Protein AF-A0A1A8F1C4-F1 (afdb_monomer_lite)

Radius of gyration: 17.24 Å; chains: 1; bounding box: 50×35×42 Å

Foldseek 3Di:
DFLVADPFDDQVRQVVLQVVVLVVCVVDVDFDWDDLDPPDIATDHNLQKDWDFQADDDVVTRTWIFGHHNVDSQATQWIQGPNDTDGLQRLQFDPDPPQAAWDKDDGVSVSVNQSCQQDHQCHDPDPPDDTDDRDHPPWIKIFHDDPRGGFWMWTKQAFQPDPDPPDPDGHNHIDTDDTDGHPVPDD

Secondary structure (DSSP, 8-state):
--GGGSPP--HHHHHHHHHHHHHHHHHS---EEEE-SSS-EEEE-TTTEEEEE--SSPSSP-EEEEE--TT-TT---EEEETTEEEEHHHHTB-S-TT--EEEE--SHHHHHHHHIIIIIIT--SSTTSPPPPPPPTTSEEEEEEETTEEEEEEEEEPTT-BSSTT---B-SS-EEEEEEE-GGG--

InterPro domains:
  IPR029625 Protein FAM169 [PTHR22442] (2-187)

pLDDT: mean 88.87, std 9.11, range [58.75, 98.0]

Organism: NCBI:txid1143690

Sequence (187 aa):
MYPVDLPPVEDTELTSASELYLTSLNTTPCVEWFQSSQHLQVAITTANVSQLQLFEDDHPACAVLALHPPDDQTQVVALYLHEKWWRLDDVLRTSIGSRSGFIPVQSVVERVIVFLLSRVVERPPSPGEASFSLHPRTESCKLLWRDKQAVGFYTIKHKGSLCGSWSSCCYLLPVLDTLLVRRSCRR

Structure (mmCIF, N/CA/C/O backbone):
data_AF-A0A1A8F1C4-F1
#
_entry.id   AF-A0A1A8F1C4-F1
#
loop_
_atom_site.group_PDB
_atom_site.id
_atom_site.type_symbol
_atom_site.label_atom_id
_atom_site.label_alt_id
_atom_site.label_comp_id
_atom_site.label_asym_id
_atom_site.label_entity_id
_atom_site.label_seq_id
_atom_site.pdbx_PDB_ins_code
_atom_site.Cartn_x
_atom_site.Cartn_y
_atom_site.Cartn_z
_atom_site.occupancy
_atom_site.B_iso_or_equiv
_atom_site.auth_seq_id
_atom_site.auth_comp_id
_atom_site.auth_asym_id
_atom_site.auth_atom_id
_atom_site.pdbx_PDB_model_num
ATOM 1 N N . MET A 1 1 ? -17.276 4.310 -4.678 1.00 90.50 1 MET A N 1
ATOM 2 C CA . MET A 1 1 ? -15.953 4.951 -4.773 1.00 90.50 1 MET A CA 1
ATOM 3 C C . MET A 1 1 ? -15.076 4.321 -3.706 1.00 90.50 1 MET A C 1
ATOM 5 O O . MET A 1 1 ? -15.576 4.105 -2.605 1.00 90.50 1 MET A O 1
ATOM 9 N N . TYR A 1 2 ? -13.853 3.943 -4.057 1.00 97.00 2 TYR A N 1
ATOM 10 C CA . TYR A 1 2 ? -12.876 3.285 -3.180 1.00 97.00 2 TYR A CA 1
ATOM 11 C C . TYR A 1 2 ? -11.704 4.232 -2.882 1.00 97.00 2 TYR A C 1
ATOM 13 O O . TYR A 1 2 ? -11.605 5.250 -3.567 1.00 97.00 2 TYR A O 1
ATOM 21 N N . PRO A 1 3 ? -10.812 3.937 -1.913 1.00 96.50 3 PRO A N 1
ATOM 22 C CA . PRO A 1 3 ? -9.730 4.852 -1.529 1.00 96.50 3 PRO A CA 1
ATOM 23 C C . PRO A 1 3 ? -8.911 5.355 -2.715 1.00 96.50 3 PRO A C 1
ATOM 25 O O . PRO A 1 3 ? -8.661 6.540 -2.856 1.00 96.50 3 PRO A O 1
ATOM 28 N N . VAL A 1 4 ? -8.570 4.453 -3.631 1.00 96.25 4 VAL A N 1
ATOM 29 C CA . VAL A 1 4 ? -7.754 4.751 -4.813 1.00 96.25 4 VAL A CA 1
ATOM 30 C C . VAL A 1 4 ? -8.468 5.598 -5.882 1.00 96.25 4 VAL A C 1
ATOM 32 O O . VAL A 1 4 ? -7.843 5.996 -6.864 1.00 96.25 4 VAL A O 1
ATOM 35 N N . ASP A 1 5 ? -9.780 5.796 -5.736 1.00 95.88 5 ASP A N 1
ATOM 36 C CA . ASP A 1 5 ? -10.604 6.631 -6.613 1.00 95.88 5 ASP A CA 1
ATOM 37 C C . ASP A 1 5 ? -10.802 8.048 -6.038 1.00 95.88 5 ASP A C 1
ATOM 39 O O . ASP A 1 5 ? -11.383 8.900 -6.711 1.00 95.88 5 ASP A O 1
ATOM 43 N N . LEU A 1 6 ? -10.399 8.282 -4.783 1.00 94.69 6 LEU A N 1
ATOM 44 C CA . LEU A 1 6 ? -10.488 9.585 -4.127 1.00 94.69 6 LEU A CA 1
ATOM 45 C C . LEU A 1 6 ? -9.397 10.532 -4.660 1.00 94.69 6 LEU A C 1
ATOM 47 O O . LEU A 1 6 ? -8.448 10.073 -5.305 1.00 94.69 6 LEU A O 1
ATOM 51 N N . PRO A 1 7 ? -9.526 11.855 -4.431 1.00 92.44 7 PRO A N 1
ATOM 52 C CA . PRO A 1 7 ? -8.512 12.818 -4.844 1.00 92.44 7 PRO A CA 1
ATOM 53 C C . PRO A 1 7 ? -7.110 12.414 -4.367 1.00 92.44 7 PRO A C 1
ATOM 55 O O . PRO A 1 7 ? -6.987 11.861 -3.272 1.00 92.44 7 PRO A O 1
ATOM 58 N N . PRO A 1 8 ? -6.062 12.668 -5.169 1.00 88.38 8 PRO A N 1
ATOM 59 C CA . PRO A 1 8 ? -4.698 12.335 -4.789 1.00 88.38 8 PRO A CA 1
ATOM 60 C C . PRO A 1 8 ? -4.313 13.049 -3.490 1.00 88.38 8 PRO A C 1
ATOM 62 O O . PRO A 1 8 ? -4.721 14.183 -3.254 1.00 88.38 8 PRO A O 1
ATOM 65 N N . VAL A 1 9 ? -3.541 12.346 -2.666 1.00 88.31 9 VAL A N 1
ATOM 66 C CA . VAL A 1 9 ? -3.015 12.812 -1.380 1.00 88.31 9 VAL A CA 1
ATOM 67 C C . VAL A 1 9 ? -1.501 12.694 -1.448 1.00 88.31 9 VAL A C 1
ATOM 69 O O . VAL A 1 9 ? -0.986 11.719 -2.004 1.00 88.31 9 VAL A O 1
ATOM 72 N N . GLU A 1 10 ? -0.804 13.681 -0.901 1.00 87.00 10 GLU A N 1
ATOM 73 C CA . GLU A 1 10 ? 0.655 13.661 -0.811 1.00 87.00 10 GLU A CA 1
ATOM 74 C C . GLU A 1 10 ? 1.122 12.752 0.337 1.00 87.00 10 GLU A C 1
ATOM 76 O O . GLU A 1 10 ? 0.408 12.513 1.314 1.00 87.00 10 GLU A O 1
ATOM 81 N N . ASP A 1 11 ? 2.349 12.242 0.257 1.00 83.75 11 ASP A N 1
ATOM 82 C CA . ASP A 1 11 ? 2.882 11.314 1.267 1.00 83.75 11 ASP A CA 1
ATOM 83 C C . ASP A 1 11 ? 2.883 11.904 2.683 1.00 83.75 11 ASP A C 1
ATOM 85 O O . ASP A 1 11 ? 2.595 11.209 3.659 1.00 83.75 11 ASP A O 1
ATOM 89 N N . THR A 1 12 ? 3.209 13.193 2.788 1.00 85.88 12 THR A N 1
ATOM 90 C CA . THR A 1 12 ? 3.252 13.935 4.050 1.00 85.88 12 THR A CA 1
ATOM 91 C C . THR A 1 12 ? 1.865 14.084 4.653 1.00 85.88 12 THR A C 1
ATOM 93 O O . THR A 1 12 ? 1.701 13.897 5.853 1.00 85.88 12 THR A O 1
ATOM 96 N N . GLU A 1 13 ? 0.859 14.361 3.826 1.00 88.44 13 GLU A N 1
ATOM 97 C CA . GLU A 1 13 ? -0.533 14.484 4.255 1.00 88.44 13 GLU A CA 1
ATOM 98 C C . GLU A 1 13 ? -1.071 13.151 4.781 1.00 88.44 13 GLU A C 1
ATOM 100 O O . GLU A 1 13 ? -1.742 13.124 5.813 1.00 88.44 13 GLU A O 1
ATOM 105 N N . LEU A 1 14 ? -0.727 12.037 4.124 1.00 89.50 14 LEU A N 1
ATOM 106 C CA . LEU A 1 14 ? -1.109 10.698 4.574 1.00 89.50 14 LEU A CA 1
ATOM 107 C C . LEU A 1 14 ? -0.539 10.378 5.967 1.00 89.50 14 LEU A C 1
ATOM 109 O O . LEU A 1 14 ? -1.271 9.904 6.846 1.00 89.50 14 LEU A O 1
ATOM 113 N N . THR A 1 15 ? 0.748 10.664 6.182 1.00 90.75 15 THR A N 1
ATOM 114 C CA . THR A 1 15 ? 1.400 10.467 7.484 1.00 90.75 15 THR A CA 1
ATOM 115 C C . THR A 1 15 ? 0.821 11.408 8.536 1.00 90.75 15 THR A C 1
ATOM 117 O O . THR A 1 15 ? 0.437 10.953 9.612 1.00 90.75 15 THR A O 1
ATOM 120 N N . SER A 1 16 ? 0.677 12.701 8.233 1.00 91.81 16 SER A N 1
ATOM 121 C CA . SER A 1 16 ? 0.124 13.679 9.175 1.00 91.81 16 SER A CA 1
ATOM 122 C C . SER A 1 16 ? -1.310 13.341 9.584 1.00 91.81 16 SER A C 1
ATOM 124 O O . SER A 1 16 ? -1.633 13.405 10.768 1.00 91.81 16 SER A O 1
ATOM 126 N N . ALA A 1 17 ? -2.166 12.905 8.655 1.00 92.25 17 ALA A N 1
ATOM 127 C CA . ALA A 1 17 ? -3.522 12.458 8.980 1.00 92.25 17 ALA A CA 1
ATOM 128 C C . ALA A 1 17 ? -3.517 11.246 9.930 1.00 92.25 17 ALA A C 1
ATOM 130 O O . ALA A 1 17 ? -4.328 11.173 10.857 1.00 92.25 17 ALA A O 1
ATOM 131 N N . SER A 1 18 ? -2.577 10.318 9.732 1.00 91.94 18 SER A N 1
ATOM 132 C CA . SER A 1 18 ? -2.375 9.158 10.606 1.00 91.94 18 SER A CA 1
ATOM 133 C C . SER A 1 18 ? -1.912 9.568 12.010 1.00 91.94 18 SER A C 1
ATOM 135 O O . SER A 1 18 ? -2.442 9.087 13.009 1.00 91.94 18 SER A O 1
ATOM 137 N N . GLU A 1 19 ? -0.953 10.486 12.113 1.00 92.31 19 GLU A N 1
ATOM 138 C CA . GLU A 1 19 ? -0.440 10.994 13.393 1.00 92.31 19 GLU A CA 1
ATOM 139 C C . GLU A 1 19 ? -1.495 11.787 14.172 1.00 92.31 19 GLU A C 1
ATOM 141 O O . GLU A 1 19 ? -1.652 11.596 15.383 1.00 92.31 19 GLU A O 1
ATOM 146 N N . LEU A 1 20 ? -2.260 12.638 13.483 1.00 93.25 20 LEU A N 1
ATOM 147 C CA . LEU A 1 20 ? -3.351 13.410 14.077 1.00 93.25 20 LEU A CA 1
ATOM 148 C C . LEU A 1 20 ? -4.439 12.491 14.634 1.00 93.25 20 LEU A C 1
ATOM 150 O O . LEU A 1 20 ? -4.865 12.671 15.778 1.00 93.25 20 LEU A O 1
ATOM 154 N N . TYR A 1 21 ? -4.844 11.471 13.873 1.00 93.06 21 TYR A N 1
ATOM 155 C CA . TYR A 1 21 ? -5.837 10.508 14.342 1.00 93.06 21 TYR A CA 1
ATOM 156 C C . TYR A 1 21 ? -5.329 9.720 15.554 1.00 93.06 21 TYR A C 1
ATOM 158 O O . TYR A 1 21 ? -6.027 9.630 16.565 1.00 93.06 21 TYR A O 1
ATOM 166 N N . LEU A 1 22 ? -4.087 9.228 15.522 1.00 91.06 22 LEU A N 1
ATOM 167 C CA . LEU A 1 22 ? -3.499 8.508 16.654 1.00 91.06 22 LEU A CA 1
ATOM 168 C C . LEU A 1 22 ? -3.386 9.391 17.908 1.00 91.06 22 LEU A C 1
ATOM 170 O O . LEU A 1 22 ? -3.654 8.939 19.021 1.00 91.06 22 LEU A O 1
ATOM 174 N N . THR A 1 23 ? -3.046 10.670 17.742 1.00 91.75 23 THR A N 1
ATOM 175 C CA . THR A 1 23 ? -3.024 11.648 18.840 1.00 91.75 23 THR A CA 1
ATOM 176 C C . THR A 1 23 ? -4.423 11.864 19.419 1.00 91.75 23 THR A C 1
ATOM 178 O O . THR A 1 23 ? -4.581 11.891 20.638 1.00 91.75 23 THR A O 1
ATOM 181 N N . SER A 1 24 ? -5.448 11.955 18.566 1.00 90.81 24 SER A N 1
ATOM 182 C CA . SER A 1 24 ? -6.843 12.109 18.999 1.00 90.81 24 SER A CA 1
ATOM 183 C C . SER A 1 24 ? -7.362 10.897 19.783 1.00 90.81 24 SER A C 1
ATOM 185 O O . SER A 1 24 ? -8.027 11.063 20.806 1.00 90.81 24 SER A O 1
ATOM 187 N N . LEU A 1 25 ? -6.971 9.684 19.374 1.00 88.81 25 LEU A N 1
ATOM 188 C CA . LEU A 1 25 ? -7.299 8.441 20.077 1.00 88.81 25 LEU A CA 1
ATOM 189 C C . LEU A 1 25 ? -6.681 8.390 21.481 1.00 88.81 25 LEU A C 1
ATOM 191 O O . LEU A 1 25 ? -7.279 7.830 22.398 1.00 88.81 25 LEU A O 1
ATOM 195 N N . ASN A 1 26 ? -5.491 8.973 21.656 1.00 85.44 26 ASN A N 1
ATOM 196 C CA . ASN A 1 26 ? -4.804 9.030 22.947 1.00 85.44 26 ASN A CA 1
ATOM 197 C C . ASN A 1 26 ? -5.423 10.057 23.908 1.00 85.44 26 ASN A C 1
ATOM 199 O O . ASN A 1 26 ? -5.429 9.832 25.116 1.00 85.44 26 ASN A O 1
ATOM 203 N N . THR A 1 27 ? -5.915 11.192 23.402 1.00 85.19 27 THR A N 1
ATOM 204 C CA . THR A 1 27 ? -6.460 12.267 24.250 1.00 85.19 27 THR A CA 1
ATOM 205 C C . THR A 1 27 ? -7.893 12.002 24.685 1.00 85.19 27 THR A C 1
ATOM 207 O O . THR A 1 27 ? -8.254 12.319 25.818 1.00 85.19 27 THR A O 1
ATOM 210 N N . THR A 1 28 ? -8.705 11.407 23.811 1.00 77.69 28 THR A N 1
ATOM 211 C CA . THR A 1 28 ? -10.106 11.091 24.093 1.00 77.69 28 THR A CA 1
ATOM 212 C C . THR A 1 28 ? -10.366 9.628 23.747 1.00 77.69 28 THR A C 1
ATOM 214 O O . THR A 1 28 ? -10.725 9.335 22.607 1.00 77.69 28 THR A O 1
ATOM 217 N N . PRO A 1 29 ? -10.202 8.690 24.699 1.00 65.31 29 PRO A N 1
ATOM 218 C CA . PRO A 1 29 ? -10.452 7.275 24.457 1.00 65.31 29 PRO A CA 1
ATOM 219 C C . PRO A 1 29 ? -11.964 7.017 24.347 1.00 65.31 29 PRO A C 1
ATOM 221 O O . PRO A 1 29 ? -12.610 6.524 25.270 1.00 65.31 29 PRO A O 1
ATOM 224 N N . CYS A 1 30 ? -12.550 7.394 23.213 1.00 65.75 30 CYS A N 1
ATOM 225 C CA . CYS A 1 30 ? -13.871 6.957 22.800 1.00 65.75 30 CYS A CA 1
ATOM 226 C C . CYS A 1 30 ? -13.707 5.636 22.050 1.00 65.75 30 CYS A C 1
ATOM 228 O O . CYS A 1 30 ? -12.937 5.552 21.094 1.00 65.75 30 CYS A O 1
ATOM 230 N N . VAL A 1 31 ? -14.410 4.592 22.492 1.00 73.44 31 VAL A N 1
ATOM 231 C CA . VAL A 1 31 ? -14.349 3.288 21.827 1.00 73.44 31 VAL A CA 1
ATOM 232 C C . VAL A 1 31 ? -15.239 3.330 20.590 1.00 73.44 31 VAL A C 1
ATOM 234 O O . VAL A 1 31 ? -16.434 3.031 20.645 1.00 73.44 31 VAL A O 1
ATOM 237 N N . GLU A 1 32 ? -14.645 3.711 19.465 1.00 85.75 32 GLU A N 1
ATOM 238 C CA . GLU A 1 32 ? -15.225 3.473 18.149 1.00 85.75 32 GLU A CA 1
ATOM 239 C C . GLU A 1 32 ? -15.065 1.995 17.780 1.00 85.75 32 GLU A C 1
ATOM 241 O O . GLU A 1 32 ? -14.107 1.329 18.175 1.00 85.75 32 GLU A O 1
ATOM 246 N N . TRP A 1 33 ? -16.009 1.457 17.012 1.00 88.62 33 TRP A N 1
ATOM 247 C CA . TRP A 1 33 ? -15.983 0.057 16.602 1.00 88.62 33 TRP A CA 1
ATOM 248 C C . TRP A 1 33 ? -15.948 -0.058 15.086 1.00 88.62 33 TRP A C 1
ATOM 250 O O . TRP A 1 33 ? -16.782 0.513 14.384 1.00 88.62 33 TRP A O 1
ATOM 260 N N . PHE A 1 34 ? -15.019 -0.863 14.583 1.00 91.00 34 PHE A N 1
ATOM 261 C CA . PHE A 1 34 ? -14.913 -1.198 13.175 1.00 91.00 34 PHE A CA 1
ATOM 262 C C . PHE A 1 34 ? -15.546 -2.557 12.888 1.00 91.00 34 PHE A C 1
ATOM 264 O O . PHE A 1 34 ? -15.208 -3.566 13.506 1.00 91.00 34 PHE A O 1
ATOM 271 N N . GLN A 1 35 ? -16.432 -2.605 11.896 1.00 87.62 35 GLN A N 1
ATOM 272 C CA . GLN A 1 35 ? -17.026 -3.854 11.431 1.00 87.62 35 GLN A CA 1
ATOM 273 C C . GLN A 1 35 ? -16.247 -4.383 10.219 1.00 87.62 35 GLN A C 1
ATOM 275 O O . GLN A 1 35 ? -16.454 -3.935 9.086 1.00 87.62 35 GLN A O 1
ATOM 280 N N . SER A 1 36 ? -15.355 -5.352 10.438 1.00 75.69 36 SER A N 1
ATOM 281 C CA . SER A 1 36 ? -14.501 -5.917 9.381 1.00 75.69 36 SER A CA 1
ATOM 282 C C . SER A 1 36 ? -15.266 -6.878 8.462 1.00 75.69 36 SER A C 1
ATOM 284 O O . SER A 1 36 ? -15.144 -6.800 7.242 1.00 75.69 36 SER A O 1
ATOM 286 N N . SER A 1 37 ? -16.134 -7.720 9.025 1.00 72.69 37 SER A N 1
ATOM 287 C CA . SER A 1 37 ? -16.988 -8.667 8.292 1.00 72.69 37 SER A CA 1
ATOM 288 C C . SER A 1 37 ? -18.326 -8.860 9.021 1.00 72.69 37 SER A C 1
ATOM 290 O O . SER A 1 37 ? -18.565 -8.218 10.044 1.00 72.69 37 SER A O 1
ATOM 292 N N . GLN A 1 38 ? -19.222 -9.720 8.516 1.00 62.59 38 GLN A N 1
ATOM 293 C CA . GLN A 1 38 ? -20.555 -9.935 9.112 1.00 62.59 38 GLN A CA 1
ATOM 294 C C . GLN A 1 38 ? -20.515 -10.364 10.594 1.00 62.59 38 GLN A C 1
ATOM 296 O O . GLN A 1 38 ? -21.499 -10.152 11.295 1.00 62.59 38 GLN A O 1
ATOM 301 N N . HIS A 1 39 ? -19.386 -10.894 11.082 1.00 66.75 39 HIS A N 1
ATOM 302 C CA . HIS A 1 39 ? -19.265 -11.420 12.446 1.00 66.75 39 HIS A CA 1
ATOM 303 C C . HIS A 1 39 ? -18.075 -10.882 13.253 1.00 66.75 39 HIS A C 1
ATOM 305 O O . HIS A 1 39 ? -17.968 -11.209 14.430 1.00 66.75 39 HIS A O 1
ATOM 311 N N . LEU A 1 40 ? -17.194 -10.064 12.663 1.00 79.19 40 LEU A N 1
ATOM 312 C CA . LEU A 1 40 ? -16.018 -9.539 13.362 1.00 79.19 40 LEU A CA 1
ATOM 313 C C . LEU A 1 40 ? -16.148 -8.029 13.590 1.00 79.19 40 LEU A C 1
ATOM 315 O O . LEU A 1 40 ? -16.053 -7.238 12.643 1.00 79.19 40 LEU A O 1
ATOM 319 N N . GLN A 1 41 ? -16.345 -7.650 14.852 1.00 88.75 41 GLN A N 1
ATOM 320 C CA . GLN A 1 41 ? -16.333 -6.266 15.313 1.00 88.75 41 GLN A CA 1
ATOM 321 C C . GLN A 1 41 ? -15.066 -6.033 16.140 1.00 88.75 41 GLN A C 1
ATOM 323 O O . GLN A 1 41 ? -14.791 -6.772 17.082 1.00 88.75 41 GLN A O 1
ATOM 328 N N . VAL A 1 42 ? -14.283 -5.025 15.768 1.00 91.19 42 VAL A N 1
ATOM 329 C CA . VAL A 1 42 ? -12.992 -4.717 16.389 1.00 91.19 42 VAL A CA 1
ATOM 330 C C . VAL A 1 42 ? -13.064 -3.330 17.006 1.00 91.19 42 VAL A C 1
ATOM 332 O O . VAL A 1 42 ? -13.435 -2.372 16.331 1.00 91.19 42 VAL A O 1
ATOM 335 N N . ALA A 1 43 ? -12.730 -3.222 18.290 1.00 92.12 43 ALA A N 1
ATOM 336 C CA . ALA A 1 43 ? -12.620 -1.934 18.961 1.00 92.12 43 ALA A CA 1
ATOM 337 C C . ALA A 1 43 ? -11.401 -1.177 18.419 1.00 92.12 43 ALA A C 1
ATOM 339 O O . ALA A 1 43 ? -10.291 -1.718 18.401 1.00 92.12 43 ALA A O 1
ATOM 340 N N . ILE A 1 44 ? -11.608 0.070 18.004 1.00 93.00 44 ILE A N 1
ATOM 341 C CA . ILE A 1 44 ? -10.543 0.980 17.595 1.00 93.00 44 ILE A CA 1
ATOM 342 C C . ILE A 1 44 ? -9.987 1.608 18.869 1.00 93.00 44 ILE A C 1
ATOM 344 O O . ILE A 1 44 ? -10.582 2.499 19.469 1.00 93.00 44 ILE A O 1
ATOM 348 N N . THR A 1 45 ? -8.848 1.090 19.309 1.00 91.94 45 THR A N 1
ATOM 349 C CA . THR A 1 45 ? -8.130 1.564 20.491 1.00 91.94 45 THR A CA 1
ATOM 350 C C . THR A 1 45 ? -6.649 1.646 20.173 1.00 91.94 45 THR A C 1
ATOM 352 O O . THR A 1 45 ? -6.161 1.013 19.237 1.00 91.94 45 THR A O 1
ATOM 355 N N . THR A 1 46 ? -5.903 2.383 20.986 1.00 90.88 46 THR A N 1
ATOM 356 C CA . THR A 1 46 ? -4.446 2.516 20.844 1.00 90.88 46 THR A CA 1
ATOM 357 C C . THR A 1 46 ? -3.712 1.181 21.002 1.00 90.88 46 THR A C 1
ATOM 359 O O . THR A 1 46 ? -2.619 1.027 20.476 1.00 90.88 46 THR A O 1
ATOM 362 N N . ALA A 1 47 ? -4.329 0.192 21.661 1.00 91.25 47 ALA A N 1
ATOM 363 C CA . ALA A 1 47 ? -3.800 -1.166 21.784 1.00 91.25 47 ALA A CA 1
ATOM 364 C C . ALA A 1 47 ? -3.960 -2.011 20.506 1.00 91.25 47 ALA A C 1
ATOM 366 O O . ALA A 1 47 ? -3.239 -2.986 20.331 1.00 91.25 47 ALA A O 1
ATOM 367 N N . ASN A 1 48 ? -4.903 -1.649 19.631 1.00 93.06 48 ASN A N 1
ATOM 368 C CA . ASN A 1 48 ? -5.226 -2.389 18.408 1.00 93.06 48 ASN A CA 1
ATOM 369 C C . ASN A 1 48 ? -4.816 -1.638 17.136 1.00 93.06 48 ASN A C 1
ATOM 371 O O . ASN A 1 48 ? -5.082 -2.112 16.032 1.00 93.06 48 ASN A O 1
ATOM 375 N N . VAL A 1 49 ? -4.220 -0.453 17.268 1.00 94.81 49 VAL A N 1
ATOM 376 C CA . VAL A 1 49 ? -3.816 0.396 16.148 1.00 94.81 49 VAL A CA 1
ATOM 377 C C . VAL A 1 49 ? -2.298 0.500 16.118 1.00 94.81 49 VAL A C 1
ATOM 379 O O . VAL A 1 49 ? -1.676 0.830 17.124 1.00 94.81 49 VAL A O 1
ATOM 382 N N . SER A 1 50 ? -1.700 0.262 14.953 1.00 94.19 50 SER A N 1
ATOM 383 C CA . SER A 1 50 ? -0.262 0.438 14.737 1.00 94.19 50 SER A CA 1
ATOM 384 C C . SER A 1 50 ? 0.024 1.242 13.470 1.00 94.19 50 SER A C 1
ATOM 386 O O . SER A 1 50 ? -0.828 1.362 12.589 1.00 94.19 50 SER A O 1
ATOM 388 N N . GLN A 1 51 ? 1.224 1.815 13.376 1.00 92.94 51 GLN A N 1
ATOM 389 C CA . GLN A 1 51 ? 1.708 2.455 12.154 1.00 92.94 51 GLN A CA 1
ATOM 390 C C . GLN A 1 51 ? 2.439 1.434 11.278 1.00 92.94 51 GLN A C 1
ATOM 392 O O . GLN A 1 51 ? 3.368 0.766 11.732 1.00 92.94 51 GLN A O 1
ATOM 397 N N . LEU A 1 52 ? 2.062 1.358 10.003 1.00 91.81 52 LEU A N 1
ATOM 398 C CA . LEU A 1 52 ? 2.760 0.583 8.984 1.00 91.81 52 LEU A CA 1
ATOM 399 C C . LEU A 1 52 ? 3.556 1.518 8.078 1.00 91.81 52 LEU A C 1
ATOM 401 O O . LEU A 1 52 ? 2.983 2.378 7.412 1.00 91.81 52 LEU A O 1
ATOM 405 N N . GLN A 1 53 ? 4.872 1.316 8.040 1.00 91.75 53 GLN A N 1
ATOM 406 C CA . GLN A 1 53 ? 5.768 2.012 7.119 1.00 91.75 53 GLN A CA 1
ATOM 407 C C . GLN A 1 53 ? 5.628 1.434 5.709 1.00 91.75 53 GLN A C 1
ATOM 409 O O . GLN A 1 53 ? 5.652 0.213 5.528 1.00 91.75 53 GLN A O 1
ATOM 414 N N . LEU A 1 54 ? 5.482 2.309 4.713 1.00 90.44 54 LEU A N 1
ATOM 415 C CA . LEU A 1 54 ? 5.274 1.901 3.321 1.00 90.44 54 LEU A CA 1
ATOM 416 C C . LEU A 1 54 ? 6.581 1.637 2.561 1.00 90.44 54 LEU A C 1
ATOM 418 O O . LEU A 1 54 ? 6.589 0.800 1.658 1.00 90.44 54 LEU A O 1
ATOM 422 N N . PHE A 1 55 ? 7.668 2.323 2.923 1.00 88.81 55 PHE A N 1
ATOM 423 C CA . PHE A 1 55 ? 8.948 2.302 2.205 1.00 88.81 55 PHE A CA 1
ATOM 424 C C . PHE A 1 55 ? 10.109 1.961 3.148 1.00 88.81 55 PHE A C 1
ATOM 426 O O . PHE A 1 55 ? 10.028 2.202 4.350 1.00 88.81 55 PHE A O 1
ATOM 433 N N . GLU A 1 56 ? 11.179 1.388 2.594 1.00 77.25 56 GLU A N 1
ATOM 434 C CA . GLU A 1 56 ? 12.342 0.895 3.351 1.00 77.25 56 GLU A CA 1
ATOM 435 C C . GLU A 1 56 ? 13.255 2.024 3.884 1.00 77.25 56 GLU A C 1
ATOM 437 O O . GLU A 1 56 ? 13.733 1.920 5.008 1.00 77.25 56 GLU A O 1
ATOM 442 N N . ASP A 1 57 ? 13.437 3.120 3.128 1.00 68.06 57 ASP A N 1
ATOM 443 C CA . ASP A 1 57 ? 14.543 4.084 3.326 1.00 68.06 57 ASP A CA 1
ATOM 444 C C . ASP A 1 57 ? 14.135 5.579 3.280 1.00 68.06 57 ASP A C 1
ATOM 446 O O . ASP A 1 57 ? 14.920 6.431 2.859 1.00 68.06 57 ASP A O 1
ATOM 450 N N . ASP A 1 58 ? 12.920 5.952 3.691 1.00 60.28 58 ASP A N 1
ATOM 451 C CA . ASP A 1 58 ? 12.451 7.334 3.500 1.00 60.28 58 ASP A CA 1
ATOM 452 C C . ASP A 1 58 ? 12.545 8.232 4.739 1.00 60.28 58 ASP A C 1
ATOM 454 O O . ASP A 1 58 ? 11.892 8.024 5.763 1.00 60.28 58 ASP A O 1
ATOM 458 N N . HIS A 1 59 ? 13.286 9.328 4.566 1.00 58.75 59 HIS A N 1
ATOM 459 C CA . HIS A 1 59 ? 12.964 10.612 5.179 1.00 58.75 59 HIS A CA 1
ATOM 460 C C . HIS A 1 59 ? 12.330 11.510 4.097 1.00 58.75 59 HIS A C 1
ATOM 462 O O . HIS A 1 59 ? 13.002 11.791 3.101 1.00 58.75 59 HIS A O 1
ATOM 468 N N . PRO A 1 60 ? 11.087 12.003 4.274 1.00 65.19 60 PRO A N 1
ATOM 469 C CA . PRO A 1 60 ? 10.221 11.816 5.440 1.00 65.19 60 PRO A CA 1
ATOM 470 C C . PRO A 1 60 ? 9.511 10.453 5.454 1.00 65.19 60 PRO A C 1
ATOM 472 O O . PRO A 1 60 ? 9.158 9.914 4.408 1.00 65.19 60 PRO A O 1
ATOM 475 N N . ALA A 1 61 ? 9.259 9.933 6.658 1.00 78.12 61 ALA A N 1
ATOM 476 C CA . ALA A 1 61 ? 8.547 8.674 6.849 1.00 78.12 61 ALA A CA 1
ATOM 477 C C . ALA A 1 61 ? 7.135 8.737 6.238 1.00 78.12 61 ALA A C 1
ATOM 479 O O . ALA A 1 61 ? 6.378 9.683 6.477 1.00 78.12 61 ALA A O 1
ATOM 480 N N . CYS A 1 62 ? 6.768 7.715 5.465 1.00 89.00 62 CYS A N 1
ATOM 481 C CA . CYS A 1 62 ? 5.424 7.573 4.914 1.00 89.00 62 CYS A CA 1
ATOM 482 C C . CYS A 1 62 ? 4.741 6.362 5.542 1.00 89.00 62 CYS A C 1
ATOM 484 O O . CYS A 1 62 ? 5.110 5.214 5.265 1.00 89.00 62 CYS A O 1
ATOM 486 N N . ALA A 1 63 ? 3.766 6.637 6.407 1.00 91.31 63 ALA A N 1
ATOM 487 C CA . ALA A 1 63 ? 3.114 5.631 7.227 1.00 91.31 63 ALA A CA 1
ATOM 488 C C . ALA A 1 63 ? 1.590 5.740 7.174 1.00 91.31 63 ALA A C 1
ATOM 490 O O . ALA A 1 63 ? 1.019 6.820 7.038 1.00 91.31 63 ALA A O 1
ATOM 491 N N . VAL A 1 64 ? 0.938 4.592 7.329 1.00 94.31 64 VAL A N 1
ATOM 492 C CA . VAL A 1 64 ? -0.520 4.452 7.398 1.00 94.31 64 VAL A CA 1
ATOM 493 C C . VAL A 1 64 ? -0.903 3.706 8.672 1.00 94.31 64 VAL A C 1
ATOM 495 O O . VAL A 1 64 ? -0.181 2.801 9.094 1.00 94.31 64 VAL A O 1
ATOM 498 N N . LEU A 1 65 ? -2.035 4.051 9.292 1.00 95.88 65 LEU A N 1
ATOM 499 C CA . LEU A 1 65 ? -2.531 3.276 10.431 1.00 95.88 65 LEU A CA 1
ATOM 500 C C . LEU A 1 65 ? -3.189 1.976 9.979 1.00 95.88 65 LEU A C 1
ATOM 502 O O . LEU A 1 65 ? -4.019 1.960 9.065 1.00 95.88 65 LEU A O 1
ATOM 506 N N . ALA A 1 66 ? -2.864 0.905 10.686 1.00 96.38 66 ALA A N 1
ATOM 507 C CA . ALA A 1 66 ? -3.485 -0.397 10.566 1.00 96.38 66 ALA A CA 1
ATOM 508 C C . ALA A 1 66 ? -4.255 -0.743 11.834 1.00 96.38 66 ALA A C 1
ATOM 510 O O . ALA A 1 66 ? -3.804 -0.463 12.943 1.00 96.38 66 ALA A O 1
ATOM 511 N N . LEU A 1 67 ? -5.413 -1.370 11.645 1.00 95.62 67 LEU A N 1
ATOM 512 C CA . LEU A 1 67 ? -6.209 -1.941 12.721 1.00 95.62 67 LEU A CA 1
ATOM 513 C C . LEU A 1 67 ? -5.978 -3.448 12.785 1.00 95.62 67 LEU A C 1
ATOM 515 O O . LEU A 1 67 ? -6.034 -4.135 11.757 1.00 95.62 67 LEU A O 1
ATOM 519 N N . HIS A 1 68 ? -5.802 -3.943 14.002 1.00 94.19 68 HIS A N 1
ATOM 520 C CA . HIS A 1 68 ? -5.533 -5.335 14.323 1.00 94.19 68 HIS A CA 1
ATOM 521 C C . HIS A 1 68 ? -6.656 -5.923 15.186 1.00 94.19 68 HIS A C 1
ATOM 523 O O . HIS A 1 68 ? -7.213 -5.218 16.034 1.00 94.19 68 HIS A O 1
ATOM 529 N N . PRO A 1 69 ? -7.022 -7.202 15.001 1.00 92.38 69 PRO A N 1
ATOM 530 C CA . PRO A 1 69 ? -7.841 -7.913 15.971 1.00 92.38 69 PRO A CA 1
ATOM 531 C C . PRO A 1 69 ? -7.149 -7.944 17.344 1.00 92.38 69 PRO A C 1
ATOM 533 O O . PRO A 1 69 ? -5.935 -8.140 17.400 1.00 92.38 69 PRO A O 1
ATOM 536 N N . PRO A 1 70 ? -7.900 -7.834 18.454 1.00 88.75 70 PRO A N 1
ATOM 537 C CA . PRO A 1 70 ? -7.314 -7.894 19.793 1.00 88.75 70 PRO A CA 1
ATOM 538 C C . PRO A 1 70 ? -6.600 -9.227 20.065 1.00 88.75 70 PRO A C 1
ATOM 540 O O . PRO A 1 70 ? -5.601 -9.246 20.780 1.00 88.75 70 PRO A O 1
ATOM 543 N N . ASP A 1 71 ? -7.078 -10.315 19.453 1.00 88.38 71 ASP A N 1
ATOM 544 C CA . ASP A 1 71 ? -6.548 -11.670 19.638 1.00 88.38 71 ASP A CA 1
ATOM 545 C C . ASP A 1 71 ? -5.323 -11.984 18.754 1.00 88.38 71 ASP A C 1
ATOM 547 O O . ASP A 1 71 ? -4.601 -12.941 19.027 1.00 88.38 71 ASP A O 1
ATOM 551 N N . ASP A 1 72 ? -5.069 -11.195 17.699 1.00 88.25 72 ASP A N 1
ATOM 552 C CA . ASP A 1 72 ? -3.943 -11.396 16.776 1.00 88.25 72 ASP A CA 1
ATOM 553 C C . ASP A 1 72 ? -3.400 -10.059 16.250 1.00 88.25 72 ASP A C 1
ATOM 555 O O . ASP A 1 72 ? -3.794 -9.559 15.195 1.00 88.25 72 ASP A O 1
ATOM 559 N N . GLN A 1 73 ? -2.410 -9.518 16.962 1.00 86.88 73 GLN A N 1
ATOM 560 C CA . GLN A 1 73 ? -1.711 -8.280 16.594 1.00 86.88 73 GLN A CA 1
ATOM 561 C C . GLN A 1 73 ? -0.866 -8.409 15.319 1.00 86.88 73 GLN A C 1
ATOM 563 O O . GLN A 1 73 ? -0.383 -7.413 14.781 1.00 86.88 73 GLN A O 1
ATOM 568 N N . THR A 1 74 ? -0.669 -9.622 14.797 1.00 86.00 74 THR A N 1
ATOM 569 C CA . THR A 1 74 ? 0.006 -9.789 13.513 1.00 86.00 74 THR A CA 1
ATOM 570 C C . THR A 1 74 ? -0.958 -9.544 12.364 1.00 86.00 74 THR A C 1
ATOM 572 O O . THR A 1 74 ? -0.528 -9.102 11.303 1.00 86.00 74 THR A O 1
ATOM 575 N N . GLN A 1 75 ? -2.251 -9.835 12.505 1.00 89.75 75 GLN A N 1
ATOM 576 C CA . GLN A 1 75 ? -3.229 -9.694 11.430 1.00 89.75 75 GLN A CA 1
ATOM 577 C C . GLN A 1 75 ? -3.655 -8.234 11.261 1.00 89.75 75 GLN A C 1
ATOM 579 O O . GLN A 1 75 ? -3.914 -7.540 12.233 1.00 89.75 75 GLN A O 1
ATOM 584 N N . VAL A 1 76 ? -3.778 -7.771 10.015 1.00 92.75 76 VAL A N 1
ATOM 585 C CA . VAL A 1 76 ? -4.372 -6.463 9.700 1.00 92.75 76 VAL A CA 1
ATOM 586 C C . VAL A 1 76 ? -5.777 -6.691 9.157 1.00 92.75 76 VAL A C 1
ATOM 588 O O . VAL A 1 76 ? -5.968 -7.532 8.279 1.00 92.75 76 VAL A O 1
ATOM 591 N N . VAL A 1 77 ? -6.757 -5.935 9.649 1.00 93.56 77 VAL A N 1
ATOM 592 C CA . VAL A 1 77 ? -8.160 -6.024 9.201 1.00 93.56 77 VAL A CA 1
ATOM 593 C C . VAL A 1 77 ? -8.679 -4.754 8.536 1.00 93.56 77 VAL A C 1
ATOM 595 O O . VAL A 1 77 ? -9.659 -4.820 7.787 1.00 93.56 77 VAL A O 1
ATOM 598 N N . ALA A 1 78 ? -8.038 -3.612 8.780 1.00 95.69 78 ALA A N 1
ATOM 599 C CA . ALA A 1 78 ? -8.398 -2.340 8.169 1.00 95.69 78 ALA A CA 1
ATOM 600 C C . ALA A 1 78 ? -7.196 -1.402 8.069 1.00 95.69 78 ALA A C 1
ATOM 602 O O . ALA A 1 78 ? -6.255 -1.524 8.853 1.00 95.69 78 ALA A O 1
ATOM 603 N N . LEU A 1 79 ? -7.271 -0.445 7.145 1.00 96.81 79 LEU A N 1
ATOM 604 C CA . LEU A 1 79 ? -6.348 0.685 7.057 1.00 96.81 79 LEU A CA 1
ATOM 605 C C . LEU A 1 79 ? -7.095 2.010 7.201 1.00 96.81 79 LEU A C 1
ATOM 607 O O . LEU A 1 79 ? -8.223 2.137 6.721 1.00 96.81 79 LEU A O 1
ATOM 611 N N . TYR A 1 80 ? -6.454 2.998 7.815 1.00 95.81 80 TYR A N 1
ATOM 612 C CA . TYR A 1 80 ? -6.968 4.362 7.894 1.00 95.81 80 TYR A CA 1
ATOM 613 C C . TYR A 1 80 ? -6.480 5.178 6.692 1.00 95.81 80 TYR A C 1
ATOM 615 O O . TYR A 1 80 ? -5.295 5.470 6.576 1.00 95.81 80 TYR A O 1
ATOM 623 N N . LEU A 1 81 ? -7.384 5.529 5.778 1.00 95.50 81 LEU A N 1
ATOM 624 C CA . LEU A 1 81 ? -7.090 6.284 4.556 1.00 95.50 81 LEU A CA 1
ATOM 625 C C . LEU A 1 81 ? -8.188 7.321 4.324 1.00 95.50 81 LEU A C 1
ATOM 627 O O . LEU A 1 81 ? -9.371 6.989 4.428 1.00 95.50 81 LEU A O 1
ATOM 631 N N . HIS A 1 82 ? -7.810 8.547 3.955 1.00 93.12 82 HIS A N 1
ATOM 632 C CA . HIS A 1 82 ? -8.752 9.657 3.746 1.00 93.12 82 HIS A CA 1
ATOM 633 C C . HIS A 1 82 ? -9.722 9.827 4.924 1.00 93.12 82 HIS A C 1
ATOM 635 O O . HIS A 1 82 ? -10.939 9.779 4.753 1.00 93.12 82 HIS A O 1
ATOM 641 N N . GLU A 1 83 ? -9.157 9.946 6.127 1.00 91.62 83 GLU A N 1
ATOM 642 C CA . GLU A 1 83 ? -9.900 10.182 7.372 1.00 91.62 83 GLU A CA 1
ATOM 643 C C . GLU A 1 83 ? -10.945 9.105 7.716 1.00 91.62 83 GLU A C 1
ATOM 645 O O . GLU A 1 83 ? -11.922 9.346 8.426 1.00 91.62 83 GLU A O 1
ATOM 650 N N . LYS A 1 84 ? -10.766 7.887 7.192 1.00 93.81 84 LYS A N 1
ATOM 651 C CA . LYS A 1 84 ? -11.719 6.792 7.369 1.00 93.81 84 LYS A CA 1
ATOM 652 C C . LYS A 1 84 ? -11.031 5.435 7.441 1.00 93.81 84 LYS A C 1
ATOM 654 O O . LYS A 1 84 ? -10.054 5.175 6.745 1.00 93.81 84 LYS A O 1
ATOM 659 N N . TRP A 1 85 ? -11.606 4.525 8.225 1.00 95.62 85 TRP A N 1
ATOM 660 C CA . TRP A 1 85 ? -11.227 3.113 8.235 1.00 95.62 85 TRP A CA 1
ATOM 661 C C . TRP A 1 85 ? -11.820 2.343 7.046 1.00 95.62 85 TRP A C 1
ATOM 663 O O . TRP A 1 85 ? -13.036 2.329 6.831 1.00 95.62 85 TRP A O 1
ATOM 673 N N . TRP A 1 86 ? -10.958 1.654 6.298 1.00 96.31 86 TRP A N 1
ATOM 674 C CA . TRP A 1 86 ? -11.302 0.855 5.122 1.00 96.31 86 TRP A CA 1
ATOM 675 C C . TRP A 1 86 ? -10.930 -0.609 5.306 1.00 96.31 86 TRP A C 1
ATOM 677 O O . TRP A 1 86 ? -9.834 -0.932 5.762 1.00 96.31 86 TRP A O 1
ATOM 687 N N . ARG A 1 87 ? -11.824 -1.509 4.883 1.00 95.12 87 ARG A N 1
ATOM 688 C CA . ARG A 1 87 ? -11.525 -2.944 4.803 1.00 95.12 87 ARG A CA 1
ATOM 689 C C . ARG A 1 87 ? -10.460 -3.183 3.744 1.00 95.12 87 ARG A C 1
ATOM 691 O O . ARG A 1 87 ? -10.484 -2.539 2.698 1.00 95.12 87 ARG A O 1
ATOM 698 N N . LEU A 1 88 ? -9.595 -4.169 3.965 1.00 94.25 88 LEU A N 1
ATOM 699 C CA . LEU A 1 88 ? -8.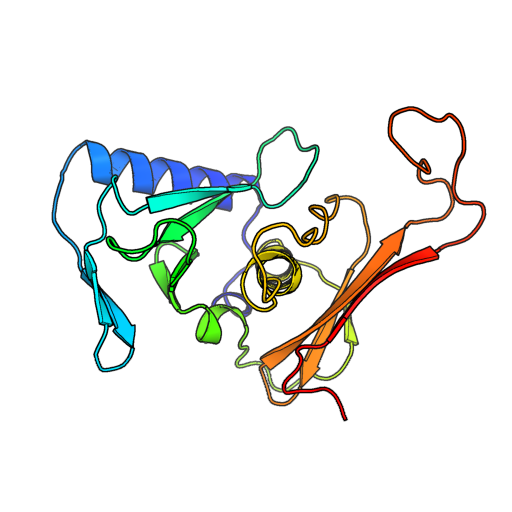537 -4.505 3.006 1.00 94.25 88 LEU A CA 1
ATOM 700 C C . LEU A 1 88 ? -9.087 -4.799 1.602 1.00 94.25 88 LEU A C 1
ATOM 702 O O . LEU A 1 88 ? -8.548 -4.302 0.617 1.00 94.25 88 LEU A O 1
ATOM 706 N N . ASP A 1 89 ? -10.204 -5.525 1.508 1.00 93.19 89 ASP A N 1
ATOM 707 C CA . ASP A 1 89 ? -10.854 -5.807 0.225 1.00 93.19 89 ASP A CA 1
ATOM 708 C C . ASP A 1 89 ? -11.328 -4.550 -0.508 1.00 93.19 89 ASP A C 1
ATOM 710 O O . ASP A 1 89 ? -11.319 -4.536 -1.738 1.00 93.19 89 ASP A O 1
ATOM 714 N N . ASP A 1 90 ? -11.730 -3.507 0.221 1.00 96.19 90 ASP A N 1
ATOM 715 C CA . ASP A 1 90 ? -12.164 -2.237 -0.359 1.00 96.19 90 ASP A CA 1
ATOM 716 C C . ASP A 1 90 ? -10.967 -1.376 -0.779 1.00 96.19 90 ASP A C 1
ATOM 718 O O . ASP A 1 90 ? -11.035 -0.710 -1.810 1.00 96.19 90 ASP A O 1
ATOM 722 N N . VAL A 1 91 ? -9.845 -1.428 -0.049 1.00 97.12 91 VAL A N 1
ATOM 723 C CA . VAL A 1 91 ? -8.598 -0.744 -0.447 1.00 97.12 91 VAL A CA 1
ATOM 724 C C . VAL A 1 91 ? -8.073 -1.286 -1.780 1.00 97.12 91 VAL A C 1
ATOM 726 O O . VAL A 1 91 ? -7.575 -0.527 -2.606 1.00 97.12 91 VAL A O 1
ATOM 729 N N . LEU A 1 92 ? -8.228 -2.590 -2.029 1.00 96.94 92 LEU A N 1
ATOM 730 C CA . LEU A 1 92 ? -7.809 -3.237 -3.277 1.00 96.94 92 LEU A CA 1
ATOM 731 C C . LEU A 1 92 ? -8.784 -3.028 -4.447 1.00 96.94 92 LEU A C 1
ATOM 733 O O . LEU A 1 92 ? -8.547 -3.571 -5.528 1.00 96.94 92 LEU A O 1
ATOM 737 N N . ARG A 1 93 ? -9.901 -2.321 -4.263 1.00 97.44 93 ARG A N 1
ATOM 738 C CA . ARG A 1 93 ? -10.930 -2.146 -5.296 1.00 97.44 93 ARG A CA 1
ATOM 739 C C . ARG A 1 93 ? -10.888 -0.759 -5.916 1.00 97.44 93 ARG A C 1
ATOM 741 O O . ARG A 1 93 ? -10.367 0.193 -5.352 1.00 97.44 93 ARG A O 1
ATOM 748 N N . THR A 1 94 ? -11.475 -0.658 -7.099 1.00 97.75 94 THR A N 1
ATOM 749 C CA . THR A 1 94 ? -11.704 0.600 -7.812 1.00 97.75 94 THR A CA 1
ATOM 750 C C . THR A 1 94 ? -13.105 0.608 -8.407 1.00 97.75 94 THR A C 1
ATOM 752 O O . THR A 1 94 ? -13.685 -0.430 -8.718 1.00 97.75 94 THR A O 1
ATOM 755 N N . SER A 1 95 ? -13.694 1.787 -8.557 1.00 97.00 95 SER A N 1
ATOM 756 C CA . SER A 1 95 ? -14.956 1.968 -9.276 1.00 97.00 95 SER A CA 1
ATOM 757 C C . SER A 1 95 ? -14.738 2.364 -10.739 1.00 97.00 95 SER A C 1
ATOM 759 O O . SER A 1 95 ? -15.683 2.325 -11.529 1.00 97.00 95 SER A O 1
ATOM 761 N N . ILE A 1 96 ? -13.492 2.663 -11.122 1.00 95.06 96 ILE A N 1
ATOM 762 C CA . ILE A 1 96 ? -13.095 3.116 -12.455 1.00 95.06 96 ILE A CA 1
ATOM 763 C C . ILE A 1 96 ? -12.991 1.914 -13.403 1.00 95.06 96 ILE A C 1
ATOM 765 O O . ILE A 1 96 ? -12.080 1.097 -13.307 1.00 95.06 96 ILE A O 1
ATOM 769 N N . GLY A 1 97 ? -13.917 1.816 -14.360 1.00 92.50 97 GLY A N 1
ATOM 770 C CA . GLY A 1 97 ? -13.973 0.691 -15.304 1.00 92.50 97 GLY A CA 1
ATOM 771 C C . GLY A 1 97 ? -12.809 0.621 -16.300 1.00 92.50 97 GLY A C 1
ATOM 772 O O . GLY A 1 97 ? -12.511 -0.457 -16.805 1.00 92.50 97 GLY A O 1
ATOM 773 N N . SER A 1 98 ? -12.127 1.740 -16.567 1.00 93.44 98 SER A N 1
ATOM 774 C CA . SER A 1 98 ? -10.951 1.770 -17.447 1.00 93.44 98 SER A CA 1
ATOM 775 C C . SER A 1 98 ? -9.692 1.192 -16.795 1.00 93.44 98 SER A C 1
ATOM 777 O O . SER A 1 98 ? -8.718 0.923 -17.499 1.00 93.44 98 SER A O 1
ATOM 779 N N . ARG A 1 99 ? -9.697 0.958 -15.473 1.00 94.62 99 ARG A N 1
ATOM 780 C CA . ARG A 1 99 ? -8.588 0.298 -14.784 1.00 94.62 99 ARG A CA 1
ATOM 781 C C . ARG A 1 99 ? -8.626 -1.209 -15.030 1.00 94.62 99 ARG A C 1
ATOM 783 O O . ARG A 1 99 ? -9.271 -1.962 -14.305 1.00 94.62 99 ARG A O 1
ATOM 790 N N . SER A 1 100 ? -7.931 -1.635 -16.078 1.00 96.69 100 SER A N 1
ATOM 791 C CA . SER A 1 100 ? -7.802 -3.033 -16.486 1.00 96.69 100 SER A CA 1
ATOM 792 C C . SER A 1 100 ? -6.390 -3.316 -17.001 1.00 96.69 100 SER A C 1
ATOM 794 O O . SER A 1 100 ? -5.795 -2.492 -17.696 1.00 96.69 100 SER A O 1
ATOM 796 N N . GLY A 1 101 ? -5.844 -4.484 -16.662 1.00 97.50 101 GLY A N 1
ATOM 797 C CA . GLY A 1 101 ? -4.479 -4.873 -17.012 1.00 97.50 101 GLY A CA 1
ATOM 798 C C . GLY A 1 101 ? -3.418 -4.194 -16.144 1.00 97.50 101 GLY A C 1
ATOM 799 O O . GLY A 1 101 ? -3.694 -3.752 -15.030 1.00 97.50 101 GLY A O 1
ATOM 800 N N . PHE A 1 102 ? -2.177 -4.158 -16.637 1.00 97.69 102 PHE A N 1
ATOM 801 C CA . PHE A 1 102 ? -1.063 -3.532 -15.923 1.00 97.69 102 PHE A CA 1
ATOM 802 C C . PHE A 1 102 ? -1.049 -2.019 -16.125 1.00 97.69 102 PHE A C 1
ATOM 804 O O . PHE A 1 102 ? -0.801 -1.539 -17.232 1.00 97.69 102 PHE A O 1
ATOM 811 N N . ILE A 1 103 ? -1.228 -1.277 -15.037 1.00 97.88 103 ILE A N 1
ATOM 812 C CA . ILE A 1 103 ? -1.279 0.186 -15.031 1.00 97.88 103 ILE A CA 1
ATOM 813 C C . ILE A 1 103 ? -0.141 0.725 -14.156 1.00 97.88 103 ILE A C 1
ATOM 815 O O . ILE A 1 103 ? 0.052 0.210 -13.052 1.00 97.88 103 ILE A O 1
ATOM 819 N N . PRO A 1 104 ? 0.641 1.716 -14.631 1.00 97.12 104 PRO A N 1
ATOM 820 C CA . PR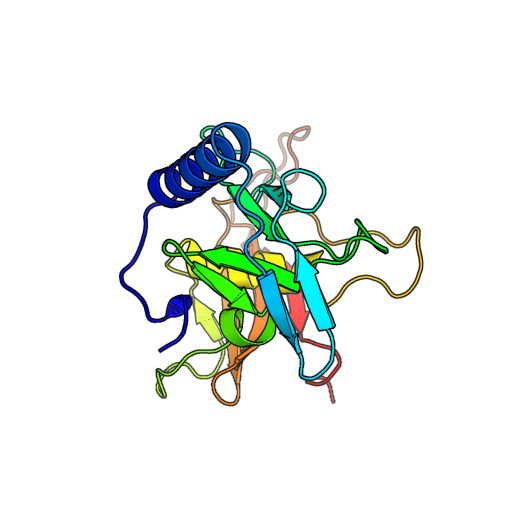O A 1 104 ? 1.658 2.377 -13.817 1.00 97.12 104 PRO A CA 1
ATOM 821 C C . PRO A 1 104 ? 1.076 2.966 -12.533 1.00 97.12 104 PRO A C 1
ATOM 823 O O . PRO A 1 104 ? 0.024 3.593 -12.570 1.00 97.12 104 PRO A O 1
ATOM 826 N N . VAL A 1 105 ? 1.785 2.776 -11.424 1.00 96.00 105 VAL A N 1
ATOM 827 C CA . VAL A 1 105 ? 1.473 3.412 -10.140 1.00 96.00 105 VAL A CA 1
ATOM 828 C C . VAL A 1 105 ? 1.853 4.891 -10.209 1.00 96.00 105 VAL A C 1
ATOM 830 O O . VAL A 1 105 ? 2.982 5.220 -10.572 1.00 96.00 105 VAL A O 1
ATOM 833 N N . GLN A 1 106 ? 0.913 5.768 -9.868 1.00 92.75 106 GLN A N 1
ATOM 834 C CA . GLN A 1 106 ? 1.029 7.225 -9.932 1.00 92.75 106 GLN A CA 1
ATOM 835 C C . GLN A 1 106 ? 0.665 7.930 -8.617 1.00 92.75 106 GLN A C 1
ATOM 837 O O . GLN A 1 106 ? 0.921 9.124 -8.505 1.00 92.75 106 GLN A O 1
ATOM 842 N N . SER A 1 107 ? 0.097 7.233 -7.626 1.00 93.31 107 SER A N 1
ATOM 843 C CA . SER A 1 107 ? -0.262 7.830 -6.329 1.00 93.31 107 SER A CA 1
ATOM 844 C C . SER A 1 107 ? 0.241 7.038 -5.119 1.00 93.31 107 SER A C 1
ATOM 846 O O . SER A 1 107 ? 0.532 5.840 -5.205 1.00 93.31 107 SER A O 1
ATOM 848 N N . VAL A 1 108 ? 0.293 7.694 -3.953 1.00 93.00 108 VAL A N 1
ATOM 849 C CA . VAL A 1 108 ? 0.625 7.036 -2.678 1.00 93.00 108 VAL A CA 1
ATOM 850 C C . VAL A 1 108 ? -0.403 5.967 -2.303 1.00 93.00 108 VAL A C 1
ATOM 852 O O . VAL A 1 108 ? -0.040 4.899 -1.823 1.00 93.00 108 VAL A O 1
ATOM 855 N N . VAL A 1 109 ? -1.688 6.178 -2.600 1.00 95.56 109 VAL A N 1
ATOM 856 C CA . VAL A 1 109 ? -2.733 5.178 -2.322 1.00 95.56 109 VAL A CA 1
ATOM 857 C C . VAL A 1 109 ? -2.528 3.925 -3.179 1.00 95.56 109 VAL A C 1
ATOM 859 O O . VAL A 1 109 ? -2.718 2.805 -2.711 1.00 95.56 109 VAL A O 1
ATOM 862 N N . GLU A 1 110 ? -2.059 4.075 -4.418 1.00 96.12 110 GLU A N 1
ATOM 863 C CA . GLU A 1 110 ? -1.647 2.933 -5.237 1.00 96.12 110 GLU A CA 1
ATOM 864 C C . GLU A 1 110 ? -0.385 2.251 -4.675 1.00 96.12 110 GLU A C 1
ATOM 866 O O . GLU A 1 110 ? -0.297 1.023 -4.716 1.00 96.12 110 GLU A O 1
ATOM 871 N N . ARG A 1 111 ? 0.552 2.990 -4.063 1.00 94.69 111 ARG A N 1
ATOM 872 C CA . ARG A 1 111 ? 1.675 2.397 -3.304 1.00 94.69 111 ARG A CA 1
ATOM 873 C C . ARG A 1 111 ? 1.201 1.618 -2.075 1.00 94.69 111 ARG A C 1
ATOM 875 O O . ARG A 1 111 ? 1.732 0.540 -1.819 1.00 94.69 111 ARG A O 1
ATOM 882 N N . VAL A 1 112 ? 0.165 2.086 -1.374 1.00 95.50 112 VAL A N 1
ATOM 883 C CA . VAL A 1 112 ? -0.483 1.333 -0.283 1.00 95.50 112 VAL A CA 1
ATOM 884 C C . VAL A 1 112 ? -1.047 0.005 -0.799 1.00 95.50 112 VAL A C 1
ATOM 886 O O . VAL A 1 112 ? -0.881 -1.024 -0.147 1.00 95.50 112 VAL A O 1
ATOM 889 N N . ILE A 1 113 ? -1.657 -0.021 -1.990 1.00 96.62 113 ILE A N 1
ATOM 890 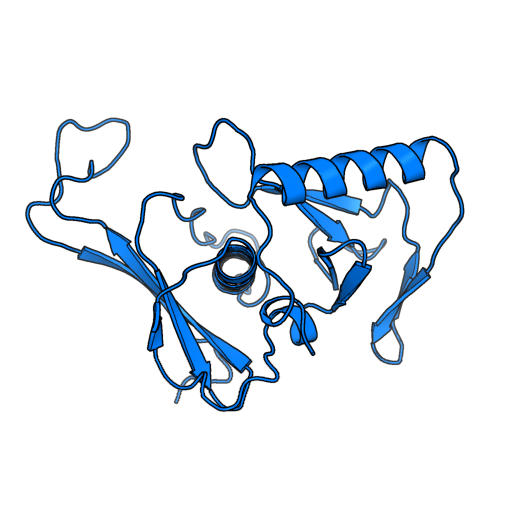C CA . ILE A 1 113 ? -2.133 -1.271 -2.613 1.00 96.62 113 ILE A CA 1
ATOM 891 C C . ILE A 1 113 ? -0.967 -2.232 -2.879 1.00 96.62 113 ILE A C 1
ATOM 893 O O . ILE A 1 113 ? -1.082 -3.422 -2.584 1.00 96.62 113 ILE A O 1
ATOM 897 N N . VAL A 1 114 ? 0.157 -1.737 -3.408 1.00 95.38 114 VAL A N 1
ATOM 898 C CA . VAL A 1 114 ? 1.364 -2.555 -3.632 1.00 95.38 114 VAL A CA 1
ATOM 899 C C . VAL A 1 114 ? 1.868 -3.146 -2.311 1.00 95.38 114 VAL A C 1
ATOM 901 O O . VAL A 1 114 ? 2.086 -4.354 -2.232 1.00 95.38 114 VAL A O 1
ATOM 904 N N . PHE A 1 115 ? 1.970 -2.326 -1.261 1.00 93.81 115 PHE A N 1
ATOM 905 C CA . PHE A 1 115 ? 2.343 -2.760 0.089 1.00 93.81 115 PHE A CA 1
ATOM 906 C C . PHE A 1 115 ? 1.395 -3.837 0.643 1.00 93.81 115 PHE A C 1
ATOM 908 O O . PHE A 1 115 ? 1.836 -4.856 1.176 1.00 93.81 115 PHE A O 1
ATOM 915 N N . LEU A 1 116 ? 0.080 -3.655 0.489 1.00 94.50 116 LEU A N 1
ATOM 916 C CA . LEU A 1 116 ? -0.906 -4.635 0.942 1.00 94.50 116 LEU A CA 1
ATOM 917 C C . LEU A 1 116 ? -0.734 -5.976 0.232 1.00 94.50 116 LEU A C 1
ATOM 919 O O . LEU A 1 116 ? -0.759 -7.024 0.879 1.00 94.50 116 LEU A O 1
ATOM 923 N N . LEU A 1 117 ? -0.545 -5.947 -1.087 1.00 94.00 117 LEU A N 1
ATOM 924 C CA . LEU A 1 117 ? -0.334 -7.147 -1.887 1.00 94.00 117 LEU A CA 1
ATOM 925 C C . LEU A 1 117 ? 0.973 -7.8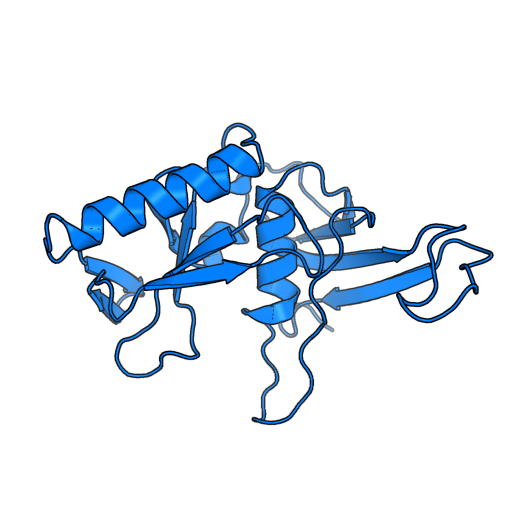63 -1.523 1.00 94.00 117 LEU A C 1
ATOM 927 O O . LEU A 1 117 ? 0.995 -9.090 -1.552 1.00 94.00 117 LEU A O 1
ATOM 931 N N . SER A 1 118 ? 2.035 -7.136 -1.167 1.00 90.69 118 SER A N 1
ATOM 932 C CA . SER A 1 118 ? 3.341 -7.723 -0.848 1.00 90.69 118 SER A CA 1
ATOM 933 C C . SER A 1 118 ? 3.465 -8.218 0.599 1.00 90.69 118 SER A C 1
ATOM 935 O O . SER A 1 118 ? 4.101 -9.245 0.839 1.00 90.69 118 SER A O 1
ATOM 937 N N . ARG A 1 119 ? 2.868 -7.524 1.579 1.00 86.56 119 ARG A N 1
ATOM 938 C CA . ARG A 1 119 ? 3.105 -7.786 3.014 1.00 86.56 119 ARG A CA 1
ATOM 939 C C . ARG A 1 119 ? 1.910 -8.333 3.783 1.00 86.56 119 ARG A C 1
ATOM 941 O O . ARG A 1 119 ? 2.115 -9.019 4.786 1.00 86.56 119 ARG A O 1
ATOM 948 N N . VAL A 1 120 ? 0.690 -8.002 3.366 1.00 86.38 120 VAL A N 1
ATOM 949 C CA . VAL A 1 120 ? -0.506 -8.195 4.200 1.00 86.38 120 VAL A CA 1
ATOM 950 C C . VAL A 1 120 ? -1.406 -9.297 3.653 1.00 86.38 120 VAL A C 1
ATOM 952 O O . VAL A 1 120 ? -1.732 -10.233 4.374 1.00 86.38 120 VAL A O 1
ATOM 955 N N . VAL A 1 121 ? -1.789 -9.207 2.380 1.00 84.94 121 VAL A N 1
ATOM 956 C CA . VAL A 1 121 ? -2.800 -10.079 1.762 1.00 84.94 121 VAL A CA 1
ATOM 957 C C . VAL A 1 121 ? -2.217 -11.439 1.386 1.00 84.94 121 VAL A C 1
ATOM 959 O O . VAL A 1 121 ? -2.843 -12.466 1.618 1.00 84.94 121 VAL A O 1
ATOM 962 N N . GLU A 1 122 ? -1.009 -11.459 0.824 1.00 80.44 122 GLU A N 1
ATOM 963 C CA . GLU A 1 122 ? -0.299 -12.685 0.434 1.00 80.44 122 GLU A CA 1
ATOM 964 C C . GLU A 1 122 ? 0.769 -13.058 1.466 1.00 80.44 122 GLU A C 1
ATOM 966 O O . GLU A 1 122 ? 1.904 -13.393 1.122 1.00 80.44 122 GLU A O 1
ATOM 971 N N . ARG A 1 123 ? 0.412 -12.983 2.755 1.00 72.44 123 ARG A N 1
ATOM 972 C CA . ARG A 1 123 ? 1.310 -13.373 3.844 1.00 72.44 123 ARG A CA 1
ATOM 973 C C . ARG A 1 123 ? 1.783 -14.827 3.658 1.00 72.44 123 ARG A C 1
ATOM 975 O O . ARG A 1 123 ? 0.983 -15.678 3.250 1.00 72.44 123 ARG A O 1
ATOM 982 N N . PRO A 1 124 ? 3.059 -15.135 3.951 1.00 69.19 124 PRO A N 1
ATOM 983 C CA . PRO A 1 124 ? 3.535 -16.510 3.940 1.00 69.19 124 PRO A CA 1
ATOM 984 C C . PRO A 1 124 ? 2.695 -17.422 4.856 1.00 69.19 124 PRO A C 1
ATOM 986 O O . PRO A 1 124 ? 2.281 -16.994 5.935 1.00 69.19 124 PRO A O 1
ATOM 989 N N . PRO A 1 125 ? 2.431 -18.676 4.443 1.00 65.38 125 PRO A N 1
ATOM 990 C CA . PRO A 1 125 ? 1.604 -19.623 5.183 1.00 65.38 125 PRO A CA 1
ATOM 991 C C . PRO A 1 125 ? 2.256 -20.119 6.478 1.00 65.38 125 PRO A C 1
ATOM 993 O O . PRO A 1 125 ? 1.539 -20.588 7.358 1.00 65.38 125 PRO A O 1
ATOM 996 N N . SER A 1 126 ? 3.584 -20.031 6.609 1.00 69.19 126 SER A N 1
ATOM 997 C CA . SER A 1 126 ? 4.311 -20.483 7.797 1.00 69.19 126 SER A CA 1
ATOM 998 C C . SER A 1 126 ? 5.120 -19.361 8.458 1.00 69.19 126 SER A C 1
ATOM 1000 O O . SER A 1 126 ? 5.795 -18.597 7.757 1.00 69.19 126 SER A O 1
ATOM 1002 N N . PRO A 1 127 ? 5.134 -19.293 9.803 1.00 63.12 127 PRO A N 1
ATOM 1003 C CA . PRO A 1 127 ? 6.026 -18.396 10.524 1.00 63.12 127 PRO A CA 1
ATOM 1004 C C . PRO A 1 127 ? 7.487 -18.743 10.204 1.00 63.12 127 PRO A C 1
ATOM 1006 O O . PRO A 1 127 ? 7.903 -19.887 10.369 1.00 63.12 127 PRO A O 1
ATOM 1009 N N . GLY A 1 128 ? 8.255 -17.757 9.731 1.00 61.50 128 GLY A N 1
ATOM 1010 C CA . GLY A 1 128 ? 9.672 -17.909 9.368 1.00 61.50 128 GLY A CA 1
ATOM 1011 C C . GLY A 1 128 ? 9.974 -17.857 7.866 1.00 61.50 128 GLY A C 1
ATOM 1012 O O . GLY A 1 128 ? 11.137 -17.722 7.497 1.00 61.50 128 GLY A O 1
ATOM 1013 N N . GLU A 1 129 ? 8.964 -17.898 6.993 1.00 67.69 129 GLU A N 1
ATOM 1014 C CA . GLU A 1 129 ? 9.165 -17.592 5.572 1.00 67.69 129 GLU A CA 1
ATOM 1015 C C . GLU A 1 129 ? 9.355 -16.082 5.360 1.00 67.69 129 GLU A C 1
ATOM 1017 O O . GLU A 1 129 ? 8.638 -15.251 5.930 1.00 67.69 129 GLU A O 1
ATOM 1022 N N . ALA A 1 130 ? 10.336 -15.724 4.528 1.00 64.44 130 ALA A N 1
ATOM 1023 C CA . ALA A 1 130 ? 10.655 -14.335 4.239 1.00 64.44 130 ALA A CA 1
ATOM 1024 C C . ALA A 1 130 ? 9.485 -13.659 3.512 1.00 64.44 130 ALA A C 1
ATOM 1026 O O . ALA A 1 130 ? 9.004 -14.128 2.481 1.00 64.44 130 ALA A O 1
ATOM 1027 N N . SER A 1 131 ? 9.034 -12.532 4.055 1.00 72.56 131 SER A N 1
ATOM 1028 C CA . SER A 1 131 ? 8.159 -11.628 3.316 1.00 72.56 131 SER A CA 1
ATOM 1029 C C . SER A 1 131 ? 8.961 -10.848 2.279 1.00 72.56 131 SER A C 1
ATOM 1031 O O . SER A 1 131 ? 10.176 -10.714 2.410 1.00 72.56 131 SER A O 1
ATOM 1033 N N . PHE A 1 132 ? 8.275 -10.278 1.289 1.00 80.88 132 PHE A N 1
ATOM 1034 C CA . PHE A 1 132 ? 8.902 -9.286 0.421 1.00 80.88 132 PHE A CA 1
ATOM 1035 C C . PHE A 1 132 ? 9.441 -8.114 1.249 1.00 80.88 132 PHE A C 1
ATOM 1037 O O . PHE A 1 132 ? 8.818 -7.697 2.230 1.00 80.88 132 PHE A O 1
ATOM 1044 N N . SER A 1 133 ? 10.589 -7.595 0.826 1.00 83.69 133 SER A N 1
ATOM 1045 C CA . SER A 1 133 ? 11.109 -6.302 1.262 1.00 83.69 133 SER A CA 1
ATOM 1046 C C . SER A 1 133 ? 10.122 -5.176 0.952 1.00 83.69 133 SER A C 1
ATOM 1048 O O . SER A 1 133 ? 9.262 -5.316 0.074 1.00 83.69 133 SER A O 1
ATOM 1050 N N . LEU A 1 134 ? 10.22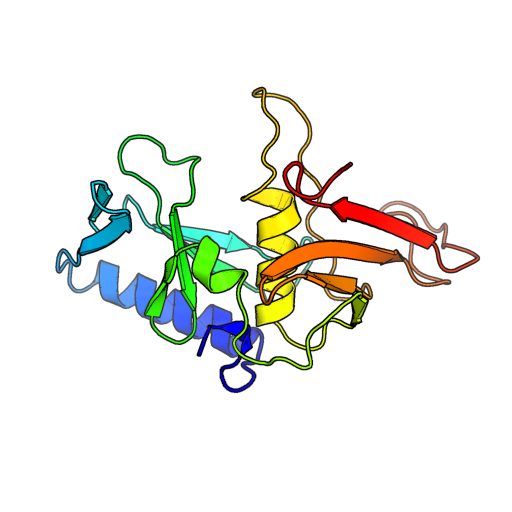4 -4.060 1.675 1.00 84.81 134 LEU A N 1
ATOM 1051 C CA . LEU A 1 134 ? 9.448 -2.877 1.309 1.00 84.81 134 LEU A CA 1
ATOM 1052 C C . LEU A 1 134 ? 10.022 -2.319 0.011 1.00 84.81 134 LEU A C 1
ATOM 1054 O O . LEU A 1 134 ? 11.230 -2.211 -0.160 1.00 84.81 134 LEU A O 1
ATOM 1058 N N . HIS A 1 135 ? 9.150 -1.967 -0.923 1.00 84.06 135 HIS A N 1
ATOM 1059 C CA . HIS A 1 135 ? 9.605 -1.427 -2.196 1.00 84.06 135 HIS A CA 1
ATOM 1060 C C . HIS A 1 135 ? 10.086 0.012 -1.998 1.00 84.06 135 HIS A C 1
ATOM 1062 O O . HIS A 1 135 ? 9.348 0.796 -1.404 1.00 84.06 135 HIS A O 1
ATOM 1068 N N . PRO A 1 136 ? 11.260 0.405 -2.515 1.00 85.00 136 PRO A N 1
ATOM 1069 C CA . PRO A 1 136 ? 11.695 1.795 -2.483 1.00 85.00 136 PRO A CA 1
ATOM 1070 C C . PRO A 1 136 ? 10.728 2.726 -3.220 1.00 85.00 136 PRO A C 1
ATOM 1072 O O . PRO A 1 136 ? 10.162 2.378 -4.263 1.00 85.00 136 PRO A O 1
ATOM 1075 N N . ARG A 1 137 ? 10.585 3.960 -2.721 1.00 84.00 137 ARG A N 1
ATOM 1076 C CA . ARG A 1 137 ? 9.755 5.000 -3.354 1.00 84.00 137 ARG A CA 1
ATOM 1077 C C . ARG A 1 137 ? 10.171 5.285 -4.795 1.00 84.00 137 ARG A C 1
ATOM 1079 O O . ARG A 1 137 ? 9.327 5.534 -5.655 1.00 84.00 137 ARG A O 1
ATOM 1086 N N . THR A 1 138 ? 11.474 5.259 -5.047 1.00 84.88 138 THR A N 1
ATOM 1087 C CA . THR A 1 138 ? 12.092 5.643 -6.322 1.00 84.88 138 THR A CA 1
ATOM 1088 C C . THR A 1 138 ? 11.885 4.619 -7.435 1.00 84.88 138 THR A C 1
ATOM 1090 O O . THR A 1 138 ? 12.093 4.935 -8.605 1.00 84.88 138 THR A O 1
ATOM 1093 N N . GLU A 1 139 ? 11.458 3.399 -7.109 1.00 88.25 139 GLU A N 1
ATOM 1094 C CA . GLU A 1 139 ? 11.286 2.336 -8.094 1.00 88.25 139 GLU A CA 1
ATOM 1095 C C . GLU A 1 139 ? 9.935 2.399 -8.777 1.00 88.25 139 GLU A C 1
ATOM 1097 O O . GLU A 1 139 ? 8.893 2.517 -8.129 1.00 88.25 139 GLU A O 1
ATOM 1102 N N . SER A 1 140 ? 9.937 2.247 -10.098 1.00 92.56 140 SER A N 1
ATOM 1103 C CA . SER A 1 140 ? 8.697 2.141 -10.857 1.00 92.56 140 SER A CA 1
ATOM 1104 C C . SER A 1 140 ? 7.950 0.857 -10.520 1.00 92.56 140 SER A C 1
ATOM 1106 O O . SER A 1 140 ? 8.530 -0.226 -10.431 1.00 92.56 140 SER A O 1
ATOM 1108 N N . CYS A 1 141 ? 6.630 0.972 -10.410 1.00 95.31 141 CYS A N 1
ATOM 1109 C CA . CYS A 1 141 ? 5.736 -0.146 -10.156 1.00 95.31 141 CYS A CA 1
ATOM 1110 C C . CYS A 1 141 ? 4.535 -0.096 -11.106 1.00 95.31 141 CYS A C 1
ATOM 1112 O O . CYS A 1 141 ? 4.101 0.983 -11.519 1.00 95.31 141 CYS A O 1
ATOM 1114 N N . LYS A 1 142 ? 3.983 -1.262 -11.451 1.00 97.69 142 LYS A N 1
ATOM 1115 C CA . LYS A 1 142 ? 2.667 -1.366 -12.088 1.00 97.69 142 LYS A CA 1
ATOM 1116 C C . LYS A 1 142 ? 1.757 -2.291 -11.297 1.00 97.69 142 LYS A C 1
ATOM 1118 O O . LYS A 1 142 ? 2.176 -3.382 -10.921 1.00 97.69 142 LYS A O 1
ATOM 1123 N N . LEU A 1 143 ? 0.501 -1.888 -11.138 1.00 97.94 143 LEU A N 1
ATOM 1124 C CA . LEU A 1 143 ? -0.570 -2.706 -10.573 1.00 97.94 143 LEU A CA 1
ATOM 1125 C C . LEU A 1 143 ? -1.297 -3.468 -11.678 1.00 97.94 143 LEU A C 1
ATOM 1127 O O . LEU A 1 143 ? -1.615 -2.902 -12.722 1.00 97.94 143 LEU A O 1
ATOM 1131 N N . LEU A 1 144 ? -1.588 -4.742 -11.434 1.00 98.00 144 LEU A N 1
ATOM 1132 C CA . LEU A 1 144 ? -2.462 -5.558 -12.266 1.00 98.00 144 LEU A CA 1
ATOM 1133 C C . LEU A 1 144 ? -3.902 -5.425 -11.777 1.00 98.00 144 LEU A C 1
ATOM 1135 O O . LEU A 1 144 ? -4.248 -5.939 -10.712 1.00 98.00 144 LEU A O 1
ATOM 1139 N N . TRP A 1 145 ? -4.743 -4.801 -12.591 1.00 98.00 145 TRP A N 1
ATOM 1140 C CA . TRP A 1 145 ? -6.175 -4.684 -12.355 1.00 98.00 145 TRP A CA 1
ATOM 1141 C C . TRP A 1 145 ? -6.942 -5.744 -13.143 1.00 98.00 145 TRP A C 1
ATOM 1143 O O . TRP A 1 145 ? -6.747 -5.909 -14.350 1.00 98.00 145 TRP A O 1
ATOM 1153 N N . ARG A 1 146 ? -7.836 -6.461 -12.466 1.00 96.56 146 ARG A N 1
ATOM 1154 C CA . ARG A 1 146 ? -8.770 -7.420 -13.062 1.00 96.56 146 ARG A CA 1
ATOM 1155 C C . ARG A 1 146 ? -10.096 -7.321 -12.320 1.00 96.56 146 ARG A C 1
ATOM 1157 O O . ARG A 1 146 ? -10.098 -7.274 -11.096 1.00 96.56 146 ARG A O 1
ATOM 1164 N N . ASP A 1 147 ? -11.203 -7.251 -13.054 1.00 95.19 147 ASP A N 1
ATOM 1165 C CA . ASP A 1 147 ? -12.558 -7.221 -12.485 1.00 95.19 147 ASP A CA 1
ATOM 1166 C C . ASP A 1 147 ? -12.732 -6.179 -11.364 1.00 95.19 147 ASP A C 1
ATOM 1168 O O . ASP A 1 147 ? -13.309 -6.454 -10.315 1.00 95.19 147 ASP A O 1
ATOM 1172 N N . LYS A 1 148 ? -12.214 -4.959 -11.591 1.00 96.56 148 LYS A N 1
ATOM 1173 C CA . LYS A 1 148 ? -12.246 -3.830 -10.636 1.00 96.56 148 LYS A CA 1
ATOM 1174 C C . LYS A 1 148 ? -11.473 -4.061 -9.329 1.00 96.56 148 LYS A C 1
ATOM 1176 O O . LYS A 1 148 ? -11.681 -3.340 -8.352 1.00 96.56 148 LYS A O 1
ATOM 1181 N N . GLN A 1 149 ? -10.558 -5.026 -9.312 1.00 96.94 149 GLN A N 1
ATOM 1182 C CA . GLN A 1 149 ? -9.703 -5.331 -8.173 1.00 96.94 149 GLN A CA 1
ATOM 1183 C C . GLN A 1 149 ? -8.227 -5.356 -8.581 1.00 96.94 149 GLN A C 1
ATOM 1185 O O . GLN A 1 149 ? -7.864 -5.858 -9.646 1.00 96.94 149 GLN A O 1
ATOM 1190 N N . ALA A 1 150 ? -7.360 -4.832 -7.721 1.00 97.62 150 ALA A N 1
ATOM 1191 C CA . ALA A 1 150 ? -5.925 -5.027 -7.815 1.00 97.62 150 ALA A CA 1
ATOM 1192 C C . ALA A 1 150 ? -5.589 -6.458 -7.371 1.00 97.62 150 ALA A C 1
ATOM 1194 O O . ALA A 1 150 ? -5.854 -6.866 -6.235 1.00 97.62 150 ALA A O 1
ATOM 1195 N N . VAL A 1 151 ? -5.028 -7.243 -8.287 1.00 96.81 151 VAL A N 1
ATOM 1196 C CA . VAL A 1 151 ? -4.765 -8.678 -8.086 1.00 96.81 151 VAL A CA 1
ATOM 1197 C C . VAL A 1 151 ? -3.286 -9.035 -8.147 1.00 96.81 151 VAL A C 1
ATOM 1199 O O . VAL A 1 151 ? -2.921 -10.194 -7.973 1.00 96.81 151 VAL A O 1
ATOM 1202 N N . GLY A 1 152 ? -2.422 -8.063 -8.399 1.00 96.50 152 GLY A N 1
ATOM 1203 C CA . GLY A 1 152 ? -0.990 -8.279 -8.484 1.00 96.50 152 GLY A CA 1
ATOM 1204 C C . GLY A 1 152 ? -0.249 -6.997 -8.805 1.00 96.50 152 GLY A C 1
ATOM 1205 O O . GLY A 1 152 ? -0.859 -5.951 -9.023 1.00 96.50 152 GLY A O 1
ATOM 1206 N N . PHE A 1 153 ? 1.069 -7.088 -8.850 1.00 97.12 153 PHE A N 1
ATOM 1207 C CA . PHE A 1 153 ? 1.934 -5.987 -9.229 1.00 97.12 153 PHE A CA 1
ATOM 1208 C C . PHE A 1 153 ? 3.272 -6.508 -9.744 1.00 97.12 153 PHE A C 1
ATOM 1210 O O . PHE A 1 153 ? 3.609 -7.686 -9.583 1.00 97.12 153 PHE A O 1
ATOM 1217 N N . TYR A 1 154 ? 4.049 -5.609 -10.334 1.00 96.06 154 TYR A N 1
ATOM 1218 C CA . TYR A 1 154 ? 5.483 -5.807 -10.451 1.00 96.06 154 TYR A CA 1
ATOM 1219 C C . TYR A 1 154 ? 6.258 -4.506 -10.234 1.00 96.06 154 TYR A C 1
ATOM 1221 O O . TYR A 1 154 ? 5.730 -3.418 -10.480 1.00 96.06 154 TYR A O 1
ATOM 1229 N N . THR A 1 155 ? 7.511 -4.619 -9.805 1.00 94.88 155 THR A N 1
ATOM 1230 C CA . THR A 1 155 ? 8.463 -3.512 -9.649 1.00 94.88 155 THR A CA 1
ATOM 1231 C C . THR A 1 155 ? 9.625 -3.644 -10.626 1.00 94.88 155 THR A C 1
ATOM 1233 O O . THR A 1 155 ? 9.968 -4.739 -11.080 1.00 94.88 155 THR A O 1
ATOM 1236 N N . ILE A 1 156 ? 10.214 -2.508 -10.993 1.00 94.12 156 ILE A N 1
ATOM 1237 C CA . ILE A 1 156 ? 11.395 -2.442 -11.850 1.00 94.12 156 ILE A CA 1
ATOM 1238 C C . ILE A 1 156 ? 12.489 -1.658 -11.131 1.00 94.12 156 ILE A C 1
ATOM 1240 O O . ILE A 1 156 ? 12.293 -0.493 -10.782 1.00 94.12 156 ILE A O 1
ATOM 1244 N N . LYS A 1 157 ? 13.672 -2.265 -11.027 1.00 92.62 157 LYS A N 1
ATOM 1245 C CA . LYS A 1 157 ? 14.919 -1.564 -10.707 1.00 92.62 157 LYS A CA 1
ATOM 1246 C C . LYS A 1 157 ? 15.408 -0.883 -11.973 1.00 92.62 157 LYS A C 1
ATOM 1248 O O . LYS A 1 157 ? 15.550 -1.514 -13.026 1.00 92.62 157 LYS A O 1
ATOM 1253 N N . HIS A 1 158 ? 15.631 0.421 -11.897 1.00 92.62 158 HIS A N 1
ATOM 1254 C CA . HIS A 1 158 ? 16.067 1.192 -13.049 1.00 92.62 158 HIS A CA 1
ATOM 1255 C C . HIS A 1 158 ? 17.541 0.928 -13.364 1.00 92.62 158 HIS A C 1
ATOM 1257 O O . HIS A 1 158 ? 18.359 0.663 -12.484 1.00 92.62 158 HIS A O 1
ATOM 1263 N N . LYS A 1 159 ? 17.897 1.042 -14.648 1.00 94.00 159 LYS A N 1
ATOM 1264 C CA . LYS A 1 159 ? 19.304 1.086 -15.050 1.00 94.00 159 LYS A CA 1
ATOM 1265 C C . LYS A 1 159 ? 20.003 2.223 -14.296 1.00 94.00 159 LYS A C 1
ATOM 1267 O O . LYS A 1 159 ? 19.515 3.349 -14.306 1.00 94.00 159 LYS A O 1
ATOM 1272 N N . GLY A 1 160 ? 21.151 1.931 -13.698 1.00 91.50 160 GLY A N 1
ATOM 1273 C CA . GLY A 1 160 ? 21.936 2.868 -12.898 1.00 91.50 160 GLY A CA 1
ATOM 1274 C C . GLY A 1 160 ? 21.607 2.860 -11.403 1.00 91.50 160 GLY A C 1
ATOM 1275 O O . GLY A 1 160 ? 22.419 3.356 -10.628 1.00 91.50 160 GLY A O 1
ATOM 1276 N N . SER A 1 161 ? 20.489 2.262 -10.973 1.00 89.31 161 SER A N 1
ATOM 1277 C CA . SER A 1 161 ? 20.199 2.072 -9.545 1.00 89.31 161 SER A CA 1
ATOM 1278 C C . SER A 1 161 ? 21.240 1.150 -8.901 1.00 89.31 161 SER A C 1
ATOM 1280 O O . SER A 1 161 ? 21.714 0.213 -9.547 1.00 89.31 161 SER A O 1
ATOM 1282 N N . LEU A 1 162 ? 21.590 1.410 -7.638 1.00 88.62 162 LEU A N 1
ATOM 1283 C CA . LEU A 1 162 ? 22.520 0.574 -6.874 1.00 88.62 162 LEU A CA 1
ATOM 1284 C C . LEU A 1 162 ? 21.926 -0.823 -6.646 1.00 88.62 162 LEU A C 1
ATOM 1286 O O . LEU A 1 162 ? 20.747 -0.955 -6.320 1.00 88.62 162 LEU A O 1
ATOM 1290 N N . CYS A 1 163 ? 22.750 -1.864 -6.772 1.00 85.00 163 CYS A N 1
ATOM 1291 C CA . CYS A 1 163 ? 22.360 -3.259 -6.519 1.00 85.00 163 CYS A CA 1
ATOM 1292 C C . CYS A 1 163 ? 22.145 -3.569 -5.025 1.00 85.00 163 CYS A C 1
ATOM 1294 O O . CYS A 1 163 ? 21.724 -4.665 -4.672 1.00 85.00 163 CYS A O 1
ATOM 1296 N N . GLY A 1 164 ? 22.466 -2.618 -4.151 1.00 79.88 164 GLY A N 1
ATOM 1297 C CA . GLY A 1 164 ? 22.300 -2.685 -2.706 1.00 79.88 164 GLY A CA 1
ATOM 1298 C C . GLY A 1 164 ? 23.032 -1.521 -2.047 1.00 79.88 164 GLY A C 1
ATOM 1299 O O . GLY A 1 164 ? 23.946 -0.948 -2.642 1.00 79.88 164 GLY A O 1
ATOM 1300 N N . SER A 1 165 ? 22.665 -1.183 -0.813 1.00 72.56 165 SER A N 1
ATOM 1301 C CA . SER A 1 165 ? 23.216 -0.029 -0.084 1.00 72.56 165 SER A CA 1
ATOM 1302 C C . SER A 1 165 ? 24.711 -0.153 0.260 1.00 72.56 165 SER A C 1
ATOM 1304 O O . SER A 1 165 ? 25.345 0.838 0.601 1.00 72.56 165 SER A O 1
ATOM 1306 N N . TRP A 1 166 ? 25.290 -1.354 0.140 1.00 72.56 166 TRP A N 1
ATOM 1307 C CA . TRP A 1 166 ? 26.673 -1.665 0.534 1.00 72.56 166 TRP A CA 1
ATOM 1308 C C . TRP A 1 166 ? 27.583 -1.965 -0.666 1.00 72.56 166 TRP A C 1
ATOM 1310 O O . TRP A 1 166 ? 28.742 -2.337 -0.488 1.00 72.56 166 TRP A O 1
ATOM 1320 N N . SER A 1 167 ? 27.077 -1.827 -1.896 1.00 79.25 167 SER A N 1
ATOM 1321 C CA . SER A 1 167 ? 27.850 -2.068 -3.117 1.00 79.25 167 SER A CA 1
ATOM 1322 C C . SER A 1 167 ? 27.922 -0.809 -3.973 1.00 79.25 167 SER A C 1
ATOM 1324 O O . SER A 1 167 ? 26.946 -0.073 -4.073 1.00 79.25 167 SER A O 1
ATOM 1326 N N . SER A 1 168 ? 29.039 -0.614 -4.672 1.00 85.12 168 SER A N 1
ATOM 1327 C CA . SER A 1 168 ? 29.160 0.378 -5.748 1.00 85.12 168 SER A CA 1
ATOM 1328 C C . SER A 1 168 ? 28.638 -0.132 -7.098 1.00 85.12 168 SER A C 1
ATOM 1330 O O . SER A 1 168 ? 28.741 0.564 -8.107 1.00 85.12 168 SER A O 1
ATOM 1332 N N . CYS A 1 169 ? 28.098 -1.354 -7.142 1.00 90.44 169 CYS A N 1
ATOM 1333 C CA . CYS A 1 169 ? 27.556 -1.942 -8.357 1.00 90.44 169 CYS A CA 1
ATOM 1334 C C . CYS A 1 169 ? 26.180 -1.351 -8.668 1.00 90.44 169 CYS A C 1
ATOM 1336 O O . CYS A 1 169 ? 25.334 -1.220 -7.783 1.00 90.44 169 CYS A O 1
ATOM 1338 N N . CYS A 1 170 ? 25.940 -1.072 -9.949 1.00 92.69 170 CYS A N 1
ATOM 1339 C CA . CYS A 1 170 ? 24.652 -0.613 -10.453 1.00 92.69 170 CYS A CA 1
ATOM 1340 C C . CYS A 1 170 ? 24.075 -1.594 -11.475 1.00 92.69 170 CYS A C 1
ATOM 1342 O O . CYS A 1 170 ? 24.814 -2.245 -12.221 1.00 92.69 170 CYS A O 1
ATOM 1344 N N . TYR A 1 171 ? 22.748 -1.630 -11.590 1.00 92.00 171 TYR A N 1
ATOM 1345 C CA . TYR A 1 171 ? 22.077 -2.361 -12.661 1.00 92.00 171 TYR A CA 1
ATOM 1346 C C . TYR A 1 171 ? 22.429 -1.760 -14.029 1.00 92.00 171 TYR A C 1
ATOM 1348 O O . TYR A 1 171 ? 22.205 -0.577 -14.284 1.00 92.00 171 TYR A O 1
ATOM 1356 N N . LEU A 1 172 ? 22.957 -2.570 -14.950 1.00 95.25 172 LEU A N 1
ATOM 1357 C CA . LEU A 1 172 ? 23.346 -2.107 -16.294 1.00 95.25 172 LEU A CA 1
ATOM 1358 C C . LEU A 1 172 ? 22.167 -2.008 -17.275 1.00 95.25 172 LEU A C 1
ATOM 1360 O O . LEU A 1 172 ? 22.281 -1.380 -18.332 1.00 95.25 172 LEU A O 1
ATOM 1364 N N . LEU A 1 173 ? 21.031 -2.602 -16.915 1.00 95.75 173 LEU A N 1
ATOM 1365 C CA . LEU A 1 173 ? 19.771 -2.623 -17.652 1.00 95.75 173 LEU A CA 1
ATOM 1366 C C . LEU A 1 173 ? 18.615 -2.515 -16.645 1.00 95.75 173 LEU A C 1
ATOM 1368 O O . LEU A 1 173 ? 18.825 -2.826 -15.474 1.00 95.75 173 LEU A O 1
ATOM 1372 N N . PRO A 1 174 ? 17.408 -2.094 -17.058 1.00 94.25 174 PRO A N 1
ATOM 1373 C CA . PRO A 1 174 ? 16.230 -2.218 -16.207 1.00 94.25 174 PRO A CA 1
ATOM 1374 C C . PRO A 1 174 ? 15.977 -3.690 -15.857 1.00 94.25 174 PRO A C 1
ATOM 1376 O O . PRO A 1 174 ? 16.017 -4.545 -16.743 1.00 94.25 174 PRO A O 1
ATOM 1379 N N . VAL A 1 175 ? 15.701 -3.980 -14.587 1.00 93.69 175 VAL A N 1
ATOM 1380 C CA . VAL A 1 175 ? 15.488 -5.344 -14.085 1.00 93.69 175 VAL A CA 1
ATOM 1381 C C . VAL A 1 175 ? 14.112 -5.451 -13.446 1.00 93.69 175 VAL A C 1
ATOM 1383 O O . VAL A 1 175 ? 13.724 -4.594 -12.658 1.00 93.69 175 VAL A O 1
ATOM 1386 N N . LEU A 1 176 ? 13.377 -6.510 -13.790 1.00 94.44 176 LEU A N 1
ATOM 1387 C CA . LEU A 1 176 ? 12.183 -6.911 -13.053 1.00 94.44 176 LEU A CA 1
ATOM 1388 C C . LEU A 1 176 ? 12.618 -7.395 -11.667 1.00 94.44 176 LEU A C 1
ATOM 1390 O O . LEU A 1 176 ? 13.341 -8.383 -11.574 1.00 94.44 176 LEU A O 1
ATOM 1394 N N . ASP A 1 177 ? 12.197 -6.692 -10.625 1.00 91.00 177 ASP A N 1
ATOM 1395 C CA . ASP A 1 177 ? 12.668 -6.929 -9.261 1.00 91.00 177 ASP A CA 1
ATOM 1396 C C . ASP A 1 177 ? 11.721 -7.839 -8.487 1.00 91.00 177 ASP A C 1
ATOM 1398 O O . ASP A 1 177 ? 12.068 -8.965 -8.140 1.00 91.00 177 ASP A O 1
ATOM 1402 N N . THR A 1 178 ? 10.483 -7.389 -8.309 1.00 91.31 178 THR A N 1
ATOM 1403 C CA . THR A 1 178 ? 9.438 -8.165 -7.654 1.00 91.31 178 THR A CA 1
ATOM 1404 C C . THR A 1 178 ? 8.263 -8.333 -8.602 1.00 91.31 178 THR A C 1
ATOM 1406 O O . THR A 1 178 ? 7.844 -7.381 -9.256 1.00 91.31 178 THR A O 1
ATOM 1409 N N . LEU A 1 179 ? 7.696 -9.537 -8.667 1.00 93.44 179 LEU A N 1
ATOM 1410 C CA . LEU A 1 179 ? 6.426 -9.801 -9.338 1.00 93.44 179 LEU A CA 1
ATOM 1411 C C . LEU A 1 179 ? 5.555 -10.667 -8.440 1.00 93.44 179 LEU A C 1
ATOM 1413 O O . LEU A 1 179 ? 5.970 -11.733 -7.988 1.00 93.44 179 LEU A O 1
ATOM 1417 N N . LEU A 1 180 ? 4.320 -10.226 -8.231 1.00 93.75 180 LEU A N 1
ATOM 1418 C CA . LEU A 1 180 ? 3.339 -10.956 -7.448 1.00 93.75 180 LEU A CA 1
ATOM 1419 C C . LEU A 1 180 ? 1.986 -10.937 -8.145 1.00 93.75 180 LEU A C 1
ATOM 1421 O O . LEU A 1 180 ? 1.504 -9.903 -8.599 1.00 93.75 180 LEU A O 1
ATOM 1425 N N . VAL A 1 181 ? 1.342 -12.099 -8.172 1.00 94.06 181 VAL A N 1
ATOM 1426 C CA . VAL A 1 181 ? -0.075 -12.253 -8.512 1.00 94.06 181 VAL A CA 1
ATOM 1427 C C . VAL A 1 181 ? -0.727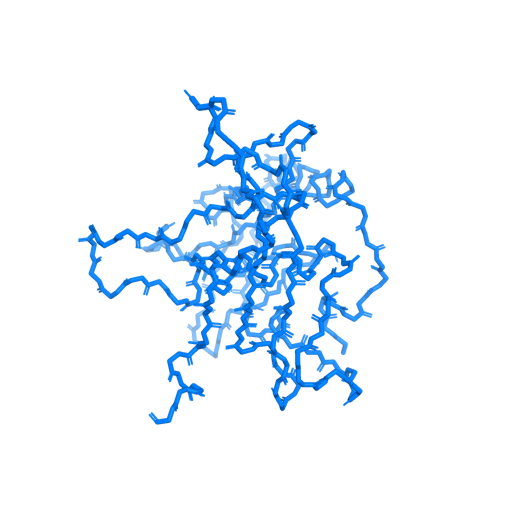 -13.019 -7.372 1.00 94.06 181 VAL A C 1
ATOM 1429 O O . VAL A 1 181 ? -0.169 -14.023 -6.919 1.00 94.06 181 VAL A O 1
ATOM 1432 N N . ARG A 1 182 ? -1.888 -12.568 -6.899 1.00 92.25 182 ARG A N 1
ATOM 1433 C CA . ARG A 1 182 ? -2.638 -13.224 -5.822 1.00 92.25 182 ARG A CA 1
ATOM 1434 C C . ARG A 1 182 ? -2.915 -14.682 -6.157 1.00 92.25 182 ARG A C 1
ATOM 1436 O O . ARG A 1 182 ? -3.241 -14.988 -7.304 1.00 92.25 182 ARG A O 1
ATOM 1443 N N . ARG A 1 183 ? -2.809 -15.581 -5.175 1.00 88.62 183 ARG A N 1
ATOM 1444 C CA . ARG A 1 183 ? -2.964 -17.038 -5.373 1.00 88.62 183 ARG A CA 1
ATOM 1445 C C . ARG A 1 183 ? -4.285 -17.394 -6.039 1.00 88.62 183 ARG A C 1
ATOM 1447 O O . ARG A 1 183 ? -4.284 -18.162 -6.991 1.00 88.62 183 ARG A O 1
ATOM 1454 N N . SER A 1 184 ? -5.375 -16.767 -5.604 1.00 88.62 184 SER A N 1
ATOM 1455 C CA . SER A 1 184 ? -6.722 -16.960 -6.159 1.00 88.62 184 SER A CA 1
ATOM 1456 C C . SER A 1 184 ? -6.876 -16.520 -7.620 1.00 88.62 184 SER A C 1
ATOM 1458 O O . SER A 1 184 ? -7.897 -16.802 -8.237 1.00 88.62 184 SER A O 1
ATOM 1460 N N . CYS A 1 185 ? -5.890 -15.813 -8.177 1.00 89.19 185 CYS A N 1
ATOM 1461 C CA . CYS A 1 185 ? -5.898 -15.306 -9.548 1.00 89.19 185 CYS A CA 1
ATOM 1462 C C . CYS A 1 185 ? -4.836 -15.971 -10.442 1.00 89.19 185 CYS A C 1
ATOM 1464 O O . CYS A 1 185 ? -4.672 -15.559 -11.599 1.00 89.19 185 CYS A O 1
ATOM 1466 N N . ARG A 1 186 ? -4.109 -16.962 -9.906 1.00 87.81 186 ARG A N 1
ATOM 1467 C CA . ARG A 1 186 ? -3.197 -17.839 -10.654 1.00 87.81 186 ARG A CA 1
ATOM 1468 C C . ARG A 1 186 ? -4.012 -18.936 -11.357 1.00 87.81 186 ARG A C 1
ATOM 1470 O O . ARG A 1 186 ? -5.185 -19.122 -11.051 1.00 87.81 186 ARG A O 1
ATOM 1477 N N . ARG A 1 187 ? -3.405 -19.569 -12.361 1.00 83.62 187 ARG A N 1
ATOM 1478 C CA . ARG A 1 187 ? -4.037 -20.627 -13.166 1.00 83.62 187 ARG A CA 1
ATOM 1479 C C . ARG A 1 187 ? -4.209 -21.909 -12.368 1.00 83.62 187 ARG A C 1
ATOM 1481 O O . ARG A 1 187 ? -3.299 -22.182 -11.555 1.00 83.62 187 ARG A O 1
#